Protein AF-X1KLM8-F1 (afdb_monomer_lite)

InterPro domains:
  IPR041223 ApeA, N-terminal domain [PF18862] (1-187)

Organism: NCBI:txid412755

Radius of gyration: 22.85 Å; chains: 1; bounding box: 53×53×77 Å

Foldseek 3Di:
DDPDLQVDWFQKKKFFKFLQCQQQPDAQWPDPDDPVVCVVVVHDDTGGDFDDKDKADQDPFKIKIWHKDWDAFDDDPDDPDGDIDITTMIMMGGNGIGGPVVRVCLVVLVQLVVCQFLVAHMGTPWMWTWHPVQWDDDPPDDTDTDTDTDDDDDLQDDPDDDHDHCVNTPHGCVRCVVVVNVVSNVSSVCCVLLVQLSCLQCVCNRVPNDDDPSNVVSNVVSVVSNCCSVVVPPVAPPVRVVVVD

Sequence (245 aa):
HVNSPDELMFDHISAEIFNLDEWVGKSGFINLRPDFEKIKRHEISVEYKLPESIDFEIDNQSSGKFNFVANQPGLFRYQKSVSIRQRVQFQVDTKPEKSIKDLLSYVFSFQNLLILALYRSTYPLSIILRGERHKEELPDIKPYRKNIELYISTSNFKENDKPQFDLEMLFSYRLIREKFPQIIKNWFAKYGLLKPAFNLLFEQFYNGNRFNENTFLNLAQSAETFHARIHNHTKISKREYKAMK

Secondary structure (DSSP, 8-state):
--S-GGG-EEEEEEEEETTHHHHH----EE--S--HHHHHTT----EE-PPPPEEEEEETTEEEEEEEEEPPPP--SS-S-----EEEEEEEEEEEEEEHHHHHHHHHHHHHHHHHHHTS---EEEEEEE-TT-EEEETTEEEEEPPEE-----TT--TTPPPPPGGGSS--HHHHTTTHHHHHHHHHHHHHHHHHHHHHHHHHHHTTS---HHHHHHHHHHHHHHHHHHS---SS-HHHHHHT-

Structure (mmCIF, N/CA/C/O backbone):
data_AF-X1KLM8-F1
#
_entry.id   AF-X1KLM8-F1
#
loop_
_atom_site.group_PDB
_atom_site.id
_atom_site.type_symbol
_atom_site.label_atom_id
_atom_site.label_alt_id
_atom_site.label_comp_id
_atom_site.label_asym_id
_atom_site.label_entity_id
_atom_site.label_seq_id
_atom_site.pdbx_PDB_ins_code
_atom_site.Cartn_x
_atom_site.Cartn_y
_atom_site.Cartn_z
_atom_site.occupancy
_atom_site.B_iso_or_equiv
_atom_site.auth_seq_id
_atom_site.auth_comp_id
_atom_site.auth_asym_id
_atom_site.auth_atom_id
_atom_site.pdbx_PDB_model_num
ATOM 1 N N . HIS A 1 1 ? 7.921 30.270 2.198 1.00 48.41 1 HIS A N 1
ATOM 2 C CA . HIS A 1 1 ? 8.303 29.878 3.568 1.00 48.41 1 HIS A CA 1
ATOM 3 C C . HIS A 1 1 ? 7.126 29.161 4.197 1.00 48.41 1 HIS A C 1
ATOM 5 O O . HIS A 1 1 ? 6.014 29.643 4.045 1.00 48.41 1 HIS A O 1
ATOM 11 N N . VAL A 1 2 ? 7.368 28.000 4.800 1.00 62.28 2 VAL A N 1
ATOM 12 C CA . VAL A 1 2 ? 6.364 27.188 5.503 1.00 62.28 2 VAL A CA 1
ATOM 13 C C . VAL A 1 2 ? 6.753 27.225 6.974 1.00 62.28 2 VAL A C 1
ATOM 15 O O . VAL A 1 2 ? 7.907 26.927 7.284 1.00 62.28 2 VAL A O 1
ATOM 18 N N . ASN A 1 3 ? 5.838 27.630 7.851 1.00 62.34 3 ASN A N 1
ATOM 19 C CA . ASN A 1 3 ? 6.118 27.800 9.279 1.00 62.34 3 ASN A CA 1
ATOM 20 C C . ASN A 1 3 ? 5.763 26.545 10.090 1.00 62.34 3 ASN A C 1
ATOM 22 O O . ASN A 1 3 ? 6.311 26.343 11.171 1.00 62.34 3 ASN A O 1
ATOM 26 N N . SER A 1 4 ? 4.894 25.678 9.556 1.00 73.00 4 SER A N 1
ATOM 27 C CA . SER A 1 4 ? 4.557 24.374 10.138 1.00 73.00 4 SER A CA 1
ATOM 28 C C . SER A 1 4 ? 4.286 23.323 9.051 1.00 73.00 4 SER A C 1
ATOM 30 O O . SER A 1 4 ? 3.672 23.653 8.036 1.00 73.00 4 SER A O 1
ATOM 32 N N . PRO A 1 5 ? 4.663 22.043 9.250 1.00 69.69 5 PRO A N 1
ATOM 33 C CA . PRO A 1 5 ? 4.273 20.945 8.360 1.00 69.69 5 PRO A CA 1
ATOM 34 C C . PRO A 1 5 ? 2.758 20.831 8.135 1.00 69.69 5 PRO A C 1
ATOM 36 O O . PRO A 1 5 ? 2.341 20.348 7.087 1.00 69.69 5 PRO A O 1
ATOM 39 N N . ASP A 1 6 ? 1.942 21.297 9.083 1.00 71.12 6 ASP A N 1
ATOM 40 C CA . ASP A 1 6 ? 0.477 21.275 8.979 1.00 71.12 6 ASP A CA 1
ATOM 41 C C . ASP A 1 6 ? -0.073 22.316 7.983 1.00 71.12 6 ASP A C 1
ATOM 43 O O . ASP A 1 6 ? -1.226 22.228 7.569 1.00 71.12 6 ASP A O 1
ATOM 47 N N . GLU A 1 7 ? 0.746 23.284 7.556 1.00 77.88 7 GLU A N 1
ATOM 48 C CA . GLU A 1 7 ? 0.396 24.239 6.493 1.00 77.88 7 GLU A CA 1
ATOM 49 C C . GLU A 1 7 ? 0.550 23.621 5.091 1.00 77.88 7 GLU A C 1
ATOM 51 O O . GLU A 1 7 ? 0.028 24.155 4.107 1.00 77.88 7 GLU A O 1
ATOM 56 N N . LEU A 1 8 ? 1.260 22.491 4.985 1.00 86.00 8 LEU A N 1
ATOM 57 C CA . LEU A 1 8 ? 1.435 21.759 3.737 1.00 86.00 8 LEU A CA 1
ATOM 58 C C . LEU A 1 8 ? 0.242 20.837 3.492 1.00 86.00 8 LEU A C 1
ATOM 60 O O . LEU A 1 8 ? 0.106 19.768 4.090 1.00 86.00 8 LEU A O 1
ATOM 64 N N . MET A 1 9 ? -0.599 21.267 2.558 1.00 90.56 9 MET A N 1
ATOM 65 C CA . MET A 1 9 ? -1.813 20.568 2.158 1.00 90.56 9 MET A CA 1
ATOM 66 C C . MET A 1 9 ? -1.643 19.945 0.769 1.00 90.56 9 MET A C 1
ATOM 68 O O . MET A 1 9 ? -1.029 20.543 -0.122 1.00 90.56 9 MET A O 1
ATOM 72 N N . PHE A 1 10 ? -2.181 18.738 0.606 1.00 94.62 10 PHE A N 1
ATOM 73 C CA . PHE A 1 10 ? -2.051 17.905 -0.591 1.00 94.62 10 PHE A CA 1
ATOM 74 C C . PHE A 1 10 ? -3.343 17.128 -0.844 1.00 94.62 10 PHE A C 1
ATOM 76 O O . PHE A 1 10 ? -4.052 16.793 0.099 1.00 94.62 10 PHE A O 1
ATOM 83 N N . ASP A 1 11 ? -3.649 16.808 -2.095 1.00 95.06 11 ASP A N 1
ATOM 84 C CA . ASP A 1 11 ? -4.840 16.036 -2.480 1.00 95.06 11 ASP A CA 1
ATOM 85 C C . ASP A 1 11 ? -4.499 14.625 -2.983 1.00 95.06 11 ASP A C 1
ATOM 87 O O . ASP A 1 11 ? -5.387 13.849 -3.329 1.00 95.06 11 ASP A O 1
ATOM 91 N N . HIS A 1 12 ? -3.210 14.282 -3.021 1.00 96.88 12 HIS A N 1
ATOM 92 C CA . HIS A 1 12 ? -2.729 13.022 -3.559 1.00 96.88 12 HIS A CA 1
ATOM 93 C C . HIS A 1 12 ? -1.529 12.497 -2.776 1.00 96.88 12 HIS A C 1
ATOM 95 O O . HIS A 1 12 ? -0.567 13.228 -2.513 1.00 96.88 12 HIS A O 1
ATOM 101 N N . ILE A 1 13 ? -1.553 11.197 -2.492 1.00 97.69 13 ILE A N 1
ATOM 102 C CA . ILE A 1 13 ? -0.411 10.441 -1.981 1.00 97.69 13 ILE A CA 1
ATOM 103 C C . ILE A 1 13 ? -0.217 9.170 -2.803 1.00 97.69 13 ILE A C 1
ATOM 105 O O . ILE A 1 13 ? -1.173 8.463 -3.112 1.00 97.69 13 ILE A O 1
ATOM 109 N N . SER A 1 14 ? 1.033 8.867 -3.131 1.00 97.81 14 SER A N 1
ATOM 110 C CA . SER A 1 14 ? 1.449 7.645 -3.811 1.00 97.81 14 SER A CA 1
ATOM 111 C C . SER A 1 14 ? 2.572 6.998 -3.021 1.00 97.81 14 SER A C 1
ATOM 113 O O . SER A 1 14 ? 3.552 7.667 -2.705 1.00 97.81 14 SER A O 1
ATOM 115 N N . ALA A 1 15 ? 2.460 5.705 -2.734 1.00 97.56 15 ALA A N 1
ATOM 116 C CA . ALA A 1 15 ? 3.490 4.947 -2.042 1.00 97.56 15 ALA A CA 1
ATOM 117 C C . ALA A 1 15 ? 3.861 3.673 -2.807 1.00 97.56 15 ALA A C 1
ATOM 119 O O . ALA A 1 15 ? 2.988 2.901 -3.208 1.00 97.56 15 ALA A O 1
ATOM 120 N N . GLU A 1 16 ? 5.161 3.433 -2.961 1.00 96.25 16 GLU A N 1
ATOM 121 C CA . GLU A 1 16 ? 5.684 2.095 -3.250 1.00 96.25 16 GLU A CA 1
ATOM 122 C C . GLU A 1 16 ? 5.846 1.389 -1.906 1.00 96.25 16 GLU A C 1
ATOM 124 O O . GLU A 1 16 ? 6.460 1.938 -0.991 1.00 96.25 16 GLU A O 1
ATOM 129 N N . ILE A 1 17 ? 5.265 0.203 -1.751 1.00 95.31 17 ILE A N 1
ATOM 130 C CA . ILE A 1 17 ? 5.319 -0.564 -0.502 1.00 95.31 17 ILE A CA 1
ATOM 131 C C . ILE A 1 17 ? 5.984 -1.898 -0.813 1.00 95.31 17 ILE A C 1
ATOM 133 O O . ILE A 1 17 ? 5.653 -2.541 -1.806 1.00 95.31 17 ILE A O 1
ATOM 137 N N . PHE A 1 18 ? 6.928 -2.314 0.025 1.00 93.88 18 PHE A N 1
ATOM 138 C CA . PHE A 1 18 ? 7.601 -3.597 -0.144 1.00 93.88 18 PHE A CA 1
ATOM 139 C C . PHE A 1 18 ? 6.573 -4.753 -0.175 1.00 93.88 18 PHE A C 1
ATOM 141 O O . PHE A 1 18 ? 5.573 -4.720 0.541 1.00 93.88 18 PHE A O 1
ATOM 148 N N . ASN A 1 19 ? 6.770 -5.771 -1.016 1.00 94.44 19 ASN A N 1
ATOM 149 C CA . ASN A 1 19 ? 5.812 -6.867 -1.262 1.00 94.44 19 ASN A CA 1
ATOM 150 C C . ASN A 1 19 ? 4.455 -6.481 -1.891 1.00 94.44 19 ASN A C 1
ATOM 152 O O . ASN A 1 19 ? 3.586 -7.346 -2.028 1.00 94.44 19 ASN A O 1
ATOM 156 N N . LEU A 1 20 ? 4.217 -5.215 -2.263 1.00 96.56 20 LEU A N 1
ATOM 157 C CA . LEU A 1 20 ? 2.954 -4.834 -2.907 1.00 96.56 20 LEU A CA 1
ATOM 158 C C . LEU A 1 20 ? 2.827 -5.447 -4.306 1.00 96.56 20 LEU A C 1
ATOM 160 O O . LEU A 1 20 ? 1.752 -5.920 -4.672 1.00 96.56 20 LEU A O 1
ATOM 164 N N . ASP A 1 21 ? 3.916 -5.461 -5.069 1.00 95.38 21 ASP A N 1
ATOM 165 C CA . ASP A 1 21 ? 3.992 -6.063 -6.399 1.00 95.38 21 ASP A CA 1
ATOM 166 C C . ASP A 1 21 ? 3.594 -7.540 -6.382 1.00 95.38 21 ASP A C 1
ATOM 168 O O . ASP A 1 21 ? 2.715 -7.970 -7.135 1.00 95.38 21 ASP A O 1
ATOM 172 N N . GLU A 1 22 ? 4.204 -8.300 -5.475 1.00 95.12 22 GLU A N 1
ATOM 173 C CA . GLU A 1 22 ? 3.971 -9.726 -5.288 1.00 95.12 22 GLU A CA 1
ATOM 174 C C . GLU A 1 22 ? 2.550 -9.992 -4.780 1.00 95.12 22 GLU A C 1
ATOM 176 O O . GLU A 1 22 ? 1.879 -10.902 -5.270 1.00 95.12 22 GLU A O 1
ATOM 181 N N . TRP A 1 23 ? 2.051 -9.167 -3.851 1.00 96.69 23 TRP A N 1
ATOM 182 C CA . TRP A 1 23 ? 0.700 -9.315 -3.311 1.00 96.69 23 TRP A CA 1
ATOM 183 C C . TRP A 1 23 ? -0.391 -9.023 -4.349 1.00 96.69 23 TRP A C 1
ATOM 185 O O . TRP A 1 23 ? -1.404 -9.732 -4.402 1.00 96.69 23 TRP A O 1
ATOM 195 N N . VAL A 1 24 ? -0.195 -8.000 -5.194 1.00 96.31 24 VAL A N 1
ATOM 196 C CA . VAL A 1 24 ? -1.099 -7.701 -6.316 1.00 96.31 24 VAL A CA 1
ATOM 197 C C . VAL A 1 24 ? -1.012 -8.794 -7.381 1.00 96.31 24 VAL A C 1
ATOM 199 O O . VAL A 1 24 ? -2.039 -9.195 -7.935 1.00 96.31 24 VAL A O 1
ATOM 202 N N . GLY A 1 25 ? 0.195 -9.294 -7.657 1.00 93.62 25 GLY A N 1
ATOM 203 C CA . GLY A 1 25 ? 0.422 -10.456 -8.515 1.00 93.62 25 GLY A CA 1
ATOM 204 C C . GLY A 1 25 ? 0.026 -10.242 -9.980 1.00 93.62 25 GLY A C 1
ATOM 205 O O . GLY A 1 25 ? -0.317 -11.201 -10.673 1.00 93.62 25 GLY A O 1
ATOM 206 N N . LYS A 1 26 ? 0.030 -8.991 -10.464 1.00 93.75 26 LYS A N 1
ATOM 207 C CA . LYS A 1 26 ? -0.303 -8.639 -11.855 1.00 93.75 26 LYS A CA 1
ATOM 208 C C . LYS A 1 26 ? 0.965 -8.246 -12.609 1.00 93.75 26 LYS A C 1
ATOM 210 O O . LYS A 1 26 ? 1.583 -7.232 -12.303 1.00 93.75 26 LYS A O 1
ATOM 215 N N . SER A 1 27 ? 1.329 -9.030 -13.619 1.00 92.00 27 SER A N 1
ATOM 216 C CA . SER A 1 27 ? 2.500 -8.792 -14.469 1.00 92.00 27 SER A CA 1
ATOM 217 C C . SER A 1 27 ? 2.087 -8.281 -15.849 1.00 92.00 27 SER A C 1
ATOM 219 O O . SER A 1 27 ? 1.135 -8.794 -16.435 1.00 92.00 27 SER A O 1
ATOM 221 N N . GLY A 1 28 ? 2.809 -7.286 -16.366 1.00 92.88 28 GLY A N 1
ATOM 222 C CA . GLY A 1 28 ? 2.706 -6.827 -17.753 1.00 92.88 28 GLY A CA 1
ATOM 223 C C . GLY A 1 28 ? 3.572 -7.610 -18.744 1.00 92.88 28 GLY A C 1
ATOM 224 O O . GLY A 1 28 ? 3.517 -7.345 -19.943 1.00 92.88 28 GLY A O 1
ATOM 225 N N . PHE A 1 29 ? 4.393 -8.550 -18.266 1.00 91.38 29 PHE A N 1
ATOM 226 C CA . PHE A 1 29 ? 5.220 -9.393 -19.128 1.00 91.38 29 PHE A CA 1
ATOM 227 C C . PHE A 1 29 ? 4.387 -10.509 -19.754 1.00 91.38 29 PHE A C 1
ATOM 229 O O . PHE A 1 29 ? 3.720 -11.274 -19.054 1.00 91.38 29 PHE A O 1
ATOM 236 N N . ILE A 1 30 ? 4.461 -10.609 -21.076 1.00 86.81 30 ILE A N 1
ATOM 237 C CA . ILE A 1 30 ? 3.701 -11.556 -21.888 1.00 86.81 30 ILE A CA 1
ATOM 238 C C . ILE A 1 30 ? 4.656 -12.665 -22.354 1.00 86.81 30 ILE A C 1
ATOM 240 O O . ILE A 1 30 ? 5.844 -12.425 -22.559 1.00 86.81 30 ILE A O 1
ATOM 244 N N . ASN A 1 31 ? 4.149 -13.893 -22.510 1.00 69.06 31 ASN A N 1
ATOM 245 C CA . ASN A 1 31 ? 4.888 -15.016 -23.104 1.00 69.06 31 ASN A CA 1
ATOM 246 C C . ASN A 1 31 ? 6.221 -15.363 -22.407 1.00 69.06 31 ASN A C 1
ATOM 248 O O . ASN A 1 31 ? 7.201 -15.695 -23.060 1.00 69.06 31 ASN A O 1
ATOM 252 N N . LEU A 1 32 ? 6.253 -15.380 -21.069 1.00 68.94 32 LEU A N 1
ATOM 253 C CA . LEU A 1 32 ? 7.445 -15.758 -20.284 1.00 68.94 32 LEU A CA 1
ATOM 254 C C . LEU A 1 32 ? 7.890 -17.229 -20.443 1.00 68.94 32 LEU A C 1
ATOM 256 O O . LEU A 1 32 ? 8.846 -17.656 -19.796 1.00 68.94 32 LEU A O 1
ATOM 260 N N . ARG A 1 33 ? 7.197 -18.036 -21.259 1.00 75.19 33 ARG A N 1
ATOM 261 C CA . ARG A 1 33 ? 7.624 -19.411 -21.529 1.00 75.19 33 ARG A CA 1
ATOM 262 C C . ARG A 1 33 ? 8.818 -19.385 -22.487 1.00 75.19 33 ARG A C 1
ATOM 264 O O . ARG A 1 33 ? 8.725 -18.732 -23.523 1.00 75.19 33 ARG A O 1
ATOM 271 N N . PRO A 1 34 ? 9.909 -20.102 -22.176 1.00 71.50 34 PRO A N 1
ATOM 272 C CA . PRO A 1 34 ? 11.065 -20.155 -23.056 1.00 71.50 34 PRO A CA 1
ATOM 273 C C . PRO A 1 34 ? 10.678 -20.757 -24.412 1.00 71.50 34 PRO A C 1
ATOM 275 O O . PRO A 1 34 ? 10.190 -21.885 -24.486 1.00 71.50 34 PRO A O 1
ATOM 278 N N . ASP A 1 35 ? 10.915 -20.004 -25.485 1.00 82.25 35 ASP A N 1
ATOM 279 C CA . ASP A 1 35 ? 10.875 -20.522 -26.850 1.00 82.25 35 ASP A CA 1
ATOM 280 C C . ASP A 1 35 ? 12.220 -21.198 -27.141 1.00 82.25 35 ASP A C 1
ATOM 282 O O . ASP A 1 35 ? 13.224 -20.549 -27.441 1.00 82.25 35 ASP A O 1
ATOM 286 N N . PHE A 1 36 ? 12.251 -22.523 -26.997 1.00 82.56 36 PHE A N 1
ATOM 287 C CA . PHE A 1 36 ? 13.474 -23.310 -27.150 1.00 82.56 36 PHE A CA 1
ATOM 288 C C . PHE A 1 36 ? 14.100 -23.199 -28.546 1.00 82.56 36 PHE A C 1
ATOM 290 O O . PHE A 1 36 ? 15.320 -23.308 -28.665 1.00 82.56 36 PHE A O 1
ATOM 297 N N . GLU A 1 37 ? 13.310 -22.949 -29.594 1.00 85.50 37 GLU A N 1
ATOM 298 C CA . GLU A 1 37 ? 13.839 -22.785 -30.949 1.00 85.50 37 GLU A CA 1
ATOM 299 C C . GLU A 1 37 ? 14.536 -21.433 -31.118 1.00 85.50 37 GLU A C 1
ATOM 301 O O . GLU A 1 37 ? 15.604 -21.362 -31.730 1.00 85.50 37 GLU A O 1
ATOM 306 N N . LYS A 1 38 ? 13.992 -20.369 -30.519 1.00 84.75 38 LYS A N 1
ATOM 307 C CA . LYS A 1 38 ? 14.677 -19.070 -30.440 1.00 84.75 38 LYS A CA 1
ATOM 308 C C . LYS A 1 38 ? 15.944 -19.141 -29.594 1.00 84.75 38 LYS A C 1
ATOM 310 O O . LYS A 1 38 ? 16.993 -18.671 -30.029 1.00 84.75 38 LYS A O 1
ATOM 315 N N . ILE A 1 39 ? 15.891 -19.818 -28.445 1.00 84.12 39 ILE A N 1
ATOM 316 C CA . ILE A 1 39 ? 17.046 -19.967 -27.546 1.00 84.12 39 ILE A CA 1
ATOM 317 C C . ILE A 1 39 ? 18.214 -20.679 -28.243 1.00 84.12 39 ILE A C 1
ATOM 319 O O . ILE A 1 39 ? 19.346 -20.214 -28.136 1.00 84.12 39 ILE A O 1
ATOM 323 N N . LYS A 1 40 ? 17.965 -21.749 -29.017 1.00 89.00 40 LYS A N 1
ATOM 324 C CA . LYS A 1 40 ? 19.012 -22.423 -29.819 1.00 89.00 40 LYS A CA 1
ATOM 325 C C . LYS A 1 40 ? 19.701 -21.478 -30.809 1.00 89.00 40 LYS A C 1
ATOM 327 O O . LYS A 1 40 ? 20.884 -21.640 -31.097 1.00 89.00 40 LYS A O 1
ATOM 332 N N . ARG A 1 41 ? 18.974 -20.479 -31.319 1.00 91.25 41 ARG A N 1
ATOM 333 C CA . ARG A 1 41 ? 19.494 -19.434 -32.214 1.00 91.25 41 ARG A CA 1
ATOM 334 C C . ARG A 1 41 ? 20.030 -18.207 -31.471 1.00 91.25 41 ARG A C 1
ATOM 336 O O . ARG A 1 41 ? 20.352 -17.219 -32.120 1.00 91.25 41 ARG A O 1
ATOM 343 N N . HIS A 1 42 ? 20.150 -18.270 -30.143 1.00 86.50 42 HIS A N 1
ATOM 344 C CA . HIS A 1 42 ? 20.550 -17.145 -29.290 1.00 86.50 42 HIS A CA 1
ATOM 345 C C . HIS A 1 42 ? 19.636 -15.915 -29.449 1.00 86.50 42 HIS A C 1
ATOM 347 O O . HIS A 1 42 ? 20.054 -14.775 -29.260 1.00 86.50 42 HIS A O 1
ATOM 353 N N . GLU A 1 43 ? 18.371 -16.149 -29.798 1.00 87.94 43 GLU A N 1
ATOM 354 C CA . GLU A 1 43 ? 17.342 -15.130 -29.955 1.00 87.94 43 GLU A CA 1
ATOM 355 C C . GLU A 1 43 ? 16.510 -15.048 -28.669 1.00 87.94 43 GLU A C 1
ATOM 357 O O . GLU A 1 43 ? 16.040 -16.059 -28.144 1.00 87.94 43 GLU A O 1
ATOM 362 N N . ILE A 1 44 ? 16.310 -13.831 -28.162 1.00 83.06 44 ILE A N 1
ATOM 363 C CA . ILE A 1 44 ? 15.462 -13.557 -27.000 1.00 83.06 44 ILE A CA 1
ATOM 364 C C . ILE A 1 44 ? 14.457 -12.484 -27.407 1.00 83.06 44 ILE A C 1
ATOM 366 O O . ILE A 1 44 ? 14.829 -11.433 -27.924 1.00 83.06 44 ILE A O 1
ATOM 370 N N . SER A 1 45 ? 13.175 -12.741 -27.163 1.00 84.00 45 SER A N 1
ATOM 371 C CA . SER A 1 45 ? 12.102 -11.766 -27.351 1.00 84.00 45 SER A CA 1
ATOM 372 C C . SER A 1 45 ? 11.415 -11.534 -26.013 1.00 84.00 45 SER A C 1
ATOM 374 O O . SER A 1 45 ? 10.988 -12.488 -25.369 1.00 84.00 45 SER A O 1
ATOM 376 N N . VAL A 1 46 ? 11.312 -10.273 -25.600 1.00 84.44 46 VAL A N 1
ATOM 377 C CA . VAL A 1 46 ? 10.575 -9.871 -24.398 1.00 84.44 46 VAL A CA 1
ATOM 378 C C . VAL A 1 46 ? 9.444 -8.961 -24.838 1.00 84.44 46 VAL A C 1
ATOM 380 O O . VAL A 1 46 ? 9.687 -7.915 -25.435 1.00 84.44 46 VAL A O 1
ATOM 383 N N . GLU A 1 47 ? 8.215 -9.366 -24.544 1.00 89.31 47 GLU A N 1
ATOM 384 C CA . GLU A 1 47 ? 7.024 -8.572 -24.810 1.00 89.31 47 GLU A CA 1
ATOM 385 C C . GLU A 1 47 ? 6.470 -8.046 -23.486 1.00 89.31 47 GLU A C 1
ATOM 387 O O . GLU A 1 47 ? 6.251 -8.801 -22.534 1.00 89.31 47 GLU A O 1
ATOM 392 N N . TYR A 1 48 ? 6.280 -6.732 -23.414 1.00 91.25 48 TYR A N 1
ATOM 393 C CA . TYR A 1 48 ? 5.819 -6.057 -22.211 1.00 91.25 48 TYR A CA 1
ATOM 394 C C . TYR A 1 48 ? 4.722 -5.053 -22.548 1.00 91.25 48 TYR A C 1
ATOM 396 O O . TYR A 1 48 ? 4.907 -4.178 -23.395 1.00 91.25 48 TYR A O 1
ATOM 404 N N . LYS A 1 49 ? 3.600 -5.146 -21.833 1.00 93.62 49 LYS A N 1
ATOM 405 C CA . LYS A 1 49 ? 2.524 -4.158 -21.855 1.00 93.62 49 LYS A CA 1
ATOM 406 C C . LYS A 1 49 ? 2.227 -3.721 -20.427 1.00 93.62 49 LYS A C 1
ATOM 408 O O . LYS A 1 49 ? 1.856 -4.544 -19.594 1.00 93.62 49 LYS A O 1
ATOM 413 N N . LEU A 1 50 ? 2.362 -2.422 -20.158 1.00 94.56 50 LEU A N 1
ATOM 414 C CA . LEU A 1 50 ? 2.049 -1.857 -18.845 1.00 94.56 50 LEU A CA 1
ATOM 415 C C . LEU A 1 50 ? 0.587 -2.181 -18.475 1.00 94.56 50 LEU A C 1
ATOM 417 O O . LEU A 1 50 ? -0.308 -1.869 -19.267 1.00 94.56 50 LEU A O 1
ATOM 421 N N . PRO A 1 51 ? 0.324 -2.815 -17.317 1.00 96.50 51 PRO A N 1
ATOM 422 C CA . PRO A 1 51 ? -1.037 -3.128 -16.910 1.00 96.50 51 PRO A CA 1
ATOM 423 C C . PRO A 1 51 ? -1.866 -1.874 -16.634 1.00 96.50 51 PRO A C 1
ATOM 425 O O . PRO A 1 51 ? -1.364 -0.889 -16.097 1.00 96.50 51 PRO A O 1
ATOM 428 N N . GLU A 1 52 ? -3.162 -1.951 -16.928 1.00 96.69 52 GLU A N 1
ATOM 429 C CA . GLU A 1 52 ? -4.123 -0.929 -16.505 1.00 96.69 52 GLU A CA 1
ATOM 430 C C . GLU A 1 52 ? -4.235 -0.879 -14.979 1.00 96.69 52 GLU A C 1
ATOM 432 O O . GLU A 1 52 ? -4.137 -1.924 -14.306 1.00 96.69 52 GLU A O 1
ATOM 437 N N . SER A 1 53 ? -4.459 0.337 -14.466 1.00 97.38 53 SER A N 1
ATOM 438 C CA . SER A 1 53 ? -4.691 0.597 -13.050 1.00 97.38 53 SER A CA 1
ATOM 439 C C . SER A 1 53 ? -5.896 -0.178 -12.532 1.00 97.38 53 SER A C 1
ATOM 441 O O . SER A 1 53 ? -6.787 -0.585 -13.276 1.00 97.38 53 SER A O 1
ATOM 443 N N . ILE A 1 54 ? -5.895 -0.417 -11.226 1.00 97.69 54 ILE A N 1
ATOM 444 C CA . ILE A 1 54 ? -7.016 -1.040 -10.528 1.00 97.69 54 ILE A CA 1
ATOM 445 C C . ILE A 1 54 ? -7.566 -0.010 -9.557 1.00 97.69 54 ILE A C 1
ATOM 447 O O . ILE A 1 54 ? -6.948 0.245 -8.524 1.00 97.69 54 ILE A O 1
ATOM 451 N N . ASP A 1 55 ? -8.713 0.562 -9.891 1.00 97.75 55 ASP A N 1
ATOM 452 C CA . ASP A 1 55 ? -9.357 1.616 -9.114 1.00 97.75 55 ASP A CA 1
ATOM 453 C C . ASP A 1 55 ? -10.370 1.043 -8.110 1.00 97.75 55 ASP A C 1
ATOM 455 O O . ASP A 1 55 ? -11.019 0.021 -8.352 1.00 97.75 55 ASP A O 1
ATOM 459 N N . PHE A 1 56 ? -10.496 1.691 -6.953 1.00 97.50 56 PHE A N 1
ATOM 460 C CA . PHE A 1 56 ? -11.432 1.314 -5.896 1.00 97.50 56 PHE A CA 1
ATOM 461 C C . PHE A 1 56 ? -11.809 2.513 -5.019 1.00 97.50 56 PHE A C 1
ATOM 463 O O . PHE A 1 56 ? -11.055 3.469 -4.855 1.00 97.50 56 PHE A O 1
ATOM 470 N N . GLU A 1 57 ? -12.984 2.459 -4.400 1.00 96.94 57 GLU A N 1
ATOM 471 C CA . GLU A 1 57 ? -13.407 3.484 -3.443 1.00 96.94 57 GLU A CA 1
ATOM 472 C C . GLU A 1 57 ? -12.876 3.188 -2.038 1.00 96.94 57 GLU A C 1
ATOM 474 O O . GLU A 1 57 ? -12.970 2.057 -1.554 1.00 96.94 57 GLU A O 1
ATOM 479 N N . ILE A 1 58 ? -12.378 4.220 -1.355 1.00 96.00 58 ILE A N 1
ATOM 480 C CA . ILE A 1 58 ? -12.032 4.146 0.070 1.00 96.00 58 ILE A CA 1
ATOM 481 C C . ILE A 1 58 ? -13.194 4.684 0.906 1.00 96.00 58 ILE A C 1
ATOM 483 O O . ILE A 1 58 ? -13.676 4.014 1.820 1.00 96.00 58 ILE A O 1
ATOM 487 N N . ASP A 1 59 ? -13.664 5.883 0.565 1.00 93.94 59 ASP A N 1
ATOM 488 C CA . ASP A 1 59 ? -14.804 6.555 1.181 1.00 93.94 59 ASP A CA 1
ATOM 489 C C . ASP A 1 59 ? -15.445 7.548 0.187 1.00 93.94 59 ASP A C 1
ATOM 491 O O . ASP A 1 59 ? -15.041 7.648 -0.969 1.00 93.94 59 ASP A O 1
ATOM 495 N N . ASN A 1 60 ? -16.459 8.304 0.618 1.00 93.19 60 ASN A N 1
ATOM 496 C CA . ASN A 1 60 ? -17.189 9.231 -0.262 1.00 93.19 60 ASN A CA 1
ATOM 497 C C . ASN A 1 60 ? -16.341 10.422 -0.768 1.00 93.19 60 ASN A C 1
ATOM 499 O O . ASN A 1 60 ? -16.753 11.140 -1.690 1.00 93.19 60 ASN A O 1
ATOM 503 N N . GLN A 1 61 ? -15.194 10.683 -0.142 1.00 94.94 61 GLN A N 1
ATOM 504 C CA . GLN A 1 61 ? -14.291 11.793 -0.438 1.00 94.94 61 GLN A CA 1
ATOM 505 C C . GLN A 1 61 ? -12.935 11.337 -0.982 1.00 94.94 61 GLN A C 1
ATOM 507 O O . GLN A 1 61 ? -12.142 12.197 -1.360 1.00 94.94 61 GLN A O 1
ATOM 512 N N . SER A 1 62 ? -12.673 10.031 -1.029 1.00 96.50 62 SER A N 1
ATOM 513 C CA . SER A 1 62 ? -11.346 9.485 -1.300 1.00 96.50 62 SER A CA 1
ATOM 514 C C . SER A 1 62 ? -11.440 8.221 -2.152 1.00 96.50 62 SER A C 1
ATOM 516 O O . SER A 1 62 ? -12.151 7.272 -1.808 1.00 96.50 62 SER A O 1
ATOM 518 N N . SER A 1 63 ? -10.679 8.186 -3.239 1.00 97.75 63 SER A N 1
ATOM 519 C CA . SER A 1 63 ? -10.523 7.016 -4.106 1.00 97.75 63 SER A CA 1
ATOM 520 C C . SER A 1 63 ? -9.102 6.487 -4.019 1.00 97.75 63 SER A C 1
ATOM 522 O O . SER A 1 63 ? -8.150 7.262 -3.942 1.00 97.75 63 SER A O 1
ATOM 524 N N . GLY A 1 64 ? -8.961 5.168 -4.039 1.00 97.81 64 GLY A N 1
ATOM 525 C CA . GLY A 1 64 ? -7.676 4.496 -4.103 1.00 97.81 64 GLY A CA 1
ATOM 526 C C . GLY A 1 64 ? -7.459 3.845 -5.462 1.00 97.81 64 GLY A C 1
ATOM 527 O O . GLY A 1 64 ? -8.413 3.507 -6.162 1.00 97.81 64 GLY A O 1
ATOM 528 N N . LYS A 1 65 ? -6.197 3.642 -5.829 1.00 97.94 65 LYS A N 1
ATOM 529 C CA . LYS A 1 65 ? -5.843 2.846 -7.003 1.00 97.94 65 LYS A CA 1
ATOM 530 C C . LYS A 1 65 ? -4.505 2.145 -6.847 1.00 97.94 65 LYS A C 1
ATOM 532 O O . LYS A 1 65 ? -3.588 2.661 -6.207 1.00 97.94 65 LYS A O 1
ATOM 537 N N . PHE A 1 66 ? -4.387 0.982 -7.478 1.00 98.31 66 PHE A N 1
ATOM 538 C CA . PHE A 1 66 ? -3.097 0.363 -7.759 1.00 98.31 66 PHE A CA 1
ATOM 539 C C . PHE A 1 66 ? -2.636 0.822 -9.134 1.00 98.31 66 PHE A C 1
ATOM 541 O O . PHE A 1 66 ? -3.169 0.385 -10.156 1.00 98.31 66 PHE A O 1
ATOM 548 N N . ASN A 1 67 ? -1.674 1.739 -9.146 1.00 97.94 67 ASN A N 1
ATOM 549 C CA . ASN A 1 67 ? -1.080 2.262 -10.365 1.00 97.94 67 ASN A CA 1
ATOM 550 C C . ASN A 1 67 ? 0.182 1.467 -10.712 1.00 97.94 67 ASN A C 1
ATOM 552 O O . ASN A 1 67 ? 1.046 1.269 -9.858 1.00 97.94 67 ASN A O 1
ATOM 556 N N . PHE A 1 68 ? 0.303 1.039 -11.965 1.00 97.19 68 PHE A N 1
ATOM 557 C CA . PHE A 1 68 ? 1.483 0.330 -12.448 1.00 97.19 68 PHE A CA 1
ATOM 558 C C . PHE A 1 68 ? 2.432 1.326 -13.103 1.00 97.19 68 PHE A C 1
ATOM 560 O O . PHE A 1 68 ? 2.027 2.144 -13.927 1.00 97.19 68 PHE A O 1
ATOM 567 N N . VAL A 1 69 ? 3.712 1.240 -12.759 1.00 95.50 69 VAL A N 1
ATOM 568 C CA . VAL A 1 69 ? 4.778 2.018 -13.395 1.00 95.50 69 VAL A CA 1
ATOM 569 C C . VAL A 1 69 ? 5.880 1.077 -13.851 1.00 95.50 69 VAL A C 1
ATOM 571 O O . VAL A 1 69 ? 6.133 0.055 -13.224 1.00 95.50 69 VAL A O 1
ATOM 574 N N . ALA A 1 70 ? 6.563 1.417 -14.935 1.00 93.94 70 ALA A N 1
ATOM 575 C CA . ALA A 1 70 ? 7.742 0.689 -15.379 1.00 93.94 70 ALA A CA 1
ATOM 576 C C . ALA A 1 70 ? 8.836 1.675 -15.765 1.00 93.94 70 ALA A C 1
ATOM 578 O O . ALA A 1 70 ? 8.544 2.765 -16.265 1.00 93.94 70 ALA A O 1
ATOM 579 N N . ASN A 1 71 ? 10.095 1.307 -15.535 1.00 90.56 71 ASN A N 1
ATOM 580 C CA . ASN A 1 71 ? 11.179 2.022 -16.196 1.00 90.56 71 ASN A CA 1
ATOM 581 C C . ASN A 1 71 ? 11.134 1.718 -17.703 1.00 90.56 71 ASN A C 1
ATOM 583 O O . ASN A 1 71 ? 10.773 0.623 -18.133 1.00 90.56 71 ASN A O 1
ATOM 587 N N . GLN A 1 72 ? 11.502 2.709 -18.503 1.00 77.25 72 GLN A N 1
ATOM 588 C CA . GLN A 1 72 ? 11.700 2.519 -19.933 1.00 77.25 72 GLN A CA 1
ATOM 589 C C . GLN A 1 72 ? 13.190 2.273 -20.180 1.00 77.25 72 GLN A C 1
ATOM 591 O O . GLN A 1 72 ? 14.017 2.987 -19.598 1.00 77.25 72 GLN A O 1
ATOM 596 N N . PRO A 1 73 ? 13.567 1.284 -21.006 1.00 76.38 73 PRO A N 1
ATOM 597 C CA . PRO A 1 73 ? 14.955 1.118 -21.397 1.00 76.38 73 PRO A CA 1
ATOM 598 C C . PRO A 1 73 ? 15.481 2.386 -22.070 1.00 76.38 73 PRO A C 1
ATOM 600 O O . PRO A 1 73 ? 14.816 2.961 -22.931 1.00 76.38 73 PRO A O 1
ATOM 603 N N . GLY A 1 74 ? 16.690 2.810 -21.703 1.00 74.69 74 GLY A N 1
ATOM 604 C CA . GLY A 1 74 ? 17.381 3.857 -22.450 1.00 74.69 74 GLY A CA 1
ATOM 605 C C . GLY A 1 74 ? 17.648 3.390 -23.880 1.00 74.69 74 GLY A C 1
ATOM 606 O O . GLY A 1 74 ? 18.064 2.249 -24.081 1.00 74.69 74 GLY A O 1
ATOM 607 N N . LEU A 1 75 ? 17.409 4.267 -24.856 1.00 75.50 75 LEU A N 1
ATOM 608 C CA . LEU A 1 75 ? 17.710 4.020 -26.264 1.00 75.50 75 LEU A CA 1
ATOM 609 C C . LEU A 1 75 ? 19.139 4.483 -26.551 1.00 75.50 75 LEU A C 1
ATOM 611 O O . LEU A 1 75 ? 19.388 5.672 -26.747 1.00 75.50 75 LEU A O 1
ATOM 615 N N . PHE A 1 76 ? 20.087 3.548 -26.561 1.00 78.94 76 PHE A N 1
ATOM 616 C CA . PHE A 1 76 ? 21.470 3.839 -26.928 1.00 78.94 76 PHE A CA 1
ATOM 617 C C . PHE A 1 76 ? 21.780 3.341 -28.339 1.00 78.94 76 PHE A C 1
ATOM 619 O O . PHE A 1 76 ? 21.289 2.302 -28.773 1.00 78.94 76 PHE A O 1
ATOM 626 N N . ARG A 1 77 ? 22.670 4.053 -29.045 1.00 79.75 77 ARG A N 1
ATOM 627 C CA . ARG A 1 77 ? 23.140 3.667 -30.391 1.00 79.75 77 ARG A CA 1
ATOM 628 C C . ARG A 1 77 ? 23.762 2.264 -30.422 1.00 79.75 77 ARG A C 1
ATOM 630 O O . ARG A 1 77 ? 23.730 1.603 -31.452 1.00 79.75 77 ARG A O 1
ATOM 637 N N . TYR A 1 78 ? 24.328 1.830 -29.296 1.00 85.19 78 TYR A N 1
ATOM 638 C CA . TYR A 1 78 ? 24.854 0.486 -29.087 1.00 85.19 78 TYR A CA 1
ATOM 639 C C . TYR A 1 78 ? 24.370 -0.046 -27.732 1.00 85.19 78 TYR A C 1
ATOM 641 O O . TYR A 1 78 ? 24.928 0.291 -26.684 1.00 85.19 78 TYR A O 1
ATOM 649 N N . GLN A 1 79 ? 23.300 -0.844 -27.747 1.00 82.56 79 GLN A N 1
ATOM 650 C CA . GLN A 1 79 ? 22.691 -1.394 -26.537 1.00 82.56 79 GLN A CA 1
ATOM 651 C C . GLN A 1 79 ? 23.474 -2.620 -26.047 1.00 82.56 79 GLN A C 1
ATOM 653 O O . GLN A 1 79 ? 23.525 -3.639 -26.730 1.00 82.56 79 GLN A O 1
ATOM 658 N N . LYS A 1 80 ? 24.060 -2.537 -24.847 1.00 87.75 80 LYS A N 1
ATOM 659 C CA . LYS A 1 80 ? 24.733 -3.678 -24.191 1.00 87.75 80 LYS A CA 1
ATOM 660 C C . LYS A 1 80 ? 23.828 -4.449 -23.224 1.00 87.75 80 LYS A C 1
ATOM 662 O O . LYS A 1 80 ? 24.114 -5.598 -22.913 1.00 87.75 80 LYS A O 1
ATOM 667 N N . SER A 1 81 ? 22.761 -3.822 -22.727 1.00 86.88 81 SER A N 1
ATOM 668 C CA . SER A 1 81 ? 21.809 -4.429 -21.792 1.00 86.88 81 SER A CA 1
ATOM 669 C C . SER A 1 81 ? 20.434 -3.776 -21.904 1.00 86.88 81 SER A C 1
ATOM 671 O O . SER A 1 81 ? 20.333 -2.589 -22.190 1.00 86.88 81 SER A O 1
ATOM 673 N N . VAL A 1 82 ? 19.366 -4.530 -21.657 1.00 85.88 82 VAL A N 1
ATOM 674 C CA . VAL A 1 82 ? 17.993 -4.016 -21.542 1.00 85.88 82 VAL A CA 1
ATOM 675 C C . VAL A 1 82 ? 17.428 -4.479 -20.203 1.00 85.88 82 VAL A C 1
ATOM 677 O O . VAL A 1 82 ? 17.626 -5.628 -19.817 1.00 85.88 82 VAL A O 1
ATOM 680 N N . SER A 1 83 ? 16.772 -3.586 -19.465 1.00 88.81 83 SER A N 1
ATOM 681 C CA . SER A 1 83 ? 16.149 -3.914 -18.180 1.00 88.81 83 SER A CA 1
ATOM 682 C C . SER A 1 83 ? 14.795 -3.232 -18.078 1.00 88.81 83 SER A C 1
ATOM 684 O O . SER A 1 83 ? 14.705 -2.010 -18.202 1.00 88.81 83 SER A O 1
ATOM 686 N N . ILE A 1 84 ? 13.761 -4.041 -17.857 1.00 90.44 84 ILE A N 1
ATOM 687 C CA . ILE A 1 84 ? 12.389 -3.602 -17.618 1.00 90.44 84 ILE A CA 1
ATOM 688 C C . ILE A 1 84 ? 12.025 -4.053 -16.205 1.00 90.44 84 ILE A C 1
ATOM 690 O O . ILE A 1 84 ? 12.103 -5.233 -15.872 1.00 90.44 84 ILE A O 1
ATOM 694 N N . ARG A 1 85 ? 11.629 -3.101 -15.371 1.00 92.62 85 ARG A N 1
ATOM 695 C CA . ARG A 1 85 ? 11.241 -3.260 -13.977 1.00 92.62 85 ARG A CA 1
ATOM 696 C C . ARG A 1 85 ? 9.891 -2.589 -13.793 1.00 92.62 85 ARG A C 1
ATOM 698 O O . ARG A 1 85 ? 9.801 -1.361 -13.739 1.00 92.62 85 ARG A O 1
ATOM 705 N N . GLN A 1 86 ? 8.862 -3.419 -13.689 1.00 94.25 86 GLN A N 1
ATOM 706 C CA . GLN A 1 86 ? 7.532 -2.997 -13.274 1.00 94.25 86 GLN A CA 1
ATOM 707 C C . GLN A 1 86 ? 7.500 -2.817 -11.753 1.00 94.25 86 GLN A C 1
ATOM 709 O O . GLN A 1 86 ? 8.148 -3.576 -11.033 1.00 94.25 86 GLN A O 1
ATOM 714 N N . ARG A 1 87 ? 6.766 -1.806 -11.293 1.00 96.06 87 ARG A N 1
ATOM 715 C CA . ARG A 1 87 ? 6.463 -1.534 -9.889 1.00 96.06 87 ARG A CA 1
ATOM 716 C C . ARG A 1 87 ? 4.981 -1.207 -9.719 1.00 96.06 87 ARG A C 1
ATOM 718 O O . ARG A 1 87 ? 4.372 -0.637 -10.631 1.00 96.06 87 ARG A O 1
ATOM 725 N N . VAL A 1 88 ? 4.425 -1.509 -8.553 1.00 97.69 88 VAL A N 1
ATOM 726 C CA . VAL A 1 88 ? 3.065 -1.128 -8.160 1.00 97.69 88 VAL A CA 1
ATOM 727 C C . VAL A 1 88 ? 3.108 -0.010 -7.124 1.00 97.69 88 VAL A C 1
ATOM 729 O O . VAL A 1 88 ? 3.846 -0.060 -6.144 1.00 97.69 88 VAL A O 1
ATOM 732 N N . GLN A 1 89 ? 2.273 1.001 -7.334 1.00 98.25 89 GLN A N 1
ATOM 733 C CA . GLN A 1 89 ? 2.076 2.115 -6.418 1.00 98.25 89 GLN A CA 1
ATOM 734 C C . GLN A 1 89 ? 0.662 2.067 -5.849 1.00 98.25 89 GLN A C 1
ATOM 736 O O . GLN A 1 89 ? -0.316 2.047 -6.601 1.00 98.25 89 GLN A O 1
ATOM 741 N N . PHE A 1 90 ? 0.548 2.090 -4.522 1.00 98.56 90 PHE A N 1
ATOM 742 C CA . PHE A 1 90 ? -0.713 2.379 -3.849 1.00 98.56 90 PHE A CA 1
ATOM 743 C C . PHE A 1 90 ? -0.916 3.892 -3.845 1.00 98.56 90 PHE A C 1
ATOM 745 O O . PHE A 1 90 ? -0.115 4.624 -3.263 1.00 98.56 90 PHE A O 1
ATOM 752 N N . GLN A 1 91 ? -1.966 4.358 -4.513 1.00 98.44 91 GLN A N 1
ATOM 753 C CA . GLN A 1 91 ? -2.275 5.778 -4.625 1.00 98.44 91 GLN A CA 1
ATOM 754 C C . GLN A 1 91 ? -3.632 6.080 -4.008 1.00 98.44 91 GLN A C 1
ATOM 756 O O . GLN A 1 91 ? -4.561 5.282 -4.131 1.00 98.44 91 GLN A O 1
ATOM 761 N N . VAL A 1 92 ? -3.740 7.243 -3.373 1.00 98.38 92 VAL A N 1
ATOM 762 C CA . VAL A 1 92 ? -4.995 7.785 -2.861 1.00 98.38 92 VAL A CA 1
ATOM 763 C C . VAL A 1 92 ? -5.144 9.214 -3.345 1.00 98.38 92 VAL A C 1
ATOM 765 O O . VAL A 1 92 ? -4.255 10.038 -3.139 1.00 98.38 92 VAL A O 1
ATOM 768 N N . ASP A 1 93 ? -6.285 9.478 -3.965 1.00 97.62 93 ASP A N 1
ATOM 769 C CA . ASP A 1 93 ? -6.737 10.793 -4.395 1.00 97.62 93 ASP A CA 1
ATOM 770 C C . ASP A 1 93 ? -7.889 11.227 -3.477 1.00 97.62 93 ASP A C 1
ATOM 772 O O . ASP A 1 93 ? -8.844 10.471 -3.263 1.00 97.62 93 ASP A O 1
ATOM 776 N N . THR A 1 94 ? -7.812 12.434 -2.918 1.00 97.12 94 THR A N 1
ATOM 777 C CA . THR A 1 94 ? -8.836 13.001 -2.033 1.00 97.12 94 THR A CA 1
ATOM 778 C C . THR A 1 94 ? -9.471 14.235 -2.659 1.00 97.12 94 THR A C 1
ATOM 780 O O . THR A 1 94 ? -8.798 15.065 -3.255 1.00 97.12 94 THR A O 1
ATOM 783 N N . LYS A 1 95 ? -10.792 14.387 -2.510 1.00 94.56 95 LYS A N 1
ATOM 784 C CA . LYS A 1 95 ? -11.522 15.575 -2.985 1.00 94.56 95 LYS A CA 1
ATOM 785 C C . LYS A 1 95 ? -11.060 16.855 -2.268 1.00 94.56 95 LYS A C 1
ATOM 787 O O . LYS A 1 95 ? -10.742 17.820 -2.956 1.00 94.56 95 LYS A O 1
ATOM 792 N N . PRO A 1 96 ? -11.032 16.912 -0.920 1.00 94.12 96 PRO A N 1
ATOM 793 C CA . PRO A 1 96 ? -10.374 18.004 -0.214 1.00 94.12 96 PRO A CA 1
ATOM 794 C C . PRO A 1 96 ? -8.869 17.749 -0.108 1.00 94.12 96 PRO A C 1
ATOM 796 O O . PRO A 1 96 ? -8.442 16.601 0.041 1.00 94.12 96 PRO A O 1
ATOM 799 N N . GLU A 1 97 ? -8.074 18.818 -0.094 1.00 93.31 97 GLU A N 1
ATOM 800 C CA . GLU A 1 97 ? -6.686 18.714 0.351 1.00 93.31 97 GLU A CA 1
ATOM 801 C C . GLU A 1 97 ? -6.641 18.335 1.841 1.00 93.31 97 GLU A C 1
ATOM 803 O O . GLU A 1 97 ? -7.485 18.751 2.641 1.00 93.31 97 GLU A O 1
ATOM 808 N N . LYS A 1 98 ? -5.639 17.547 2.218 1.00 94.19 98 LYS A N 1
ATOM 809 C CA . LYS A 1 98 ? -5.402 17.038 3.566 1.00 94.19 98 LYS A CA 1
ATOM 810 C C . LYS A 1 98 ? -3.964 17.302 3.998 1.00 94.19 98 LYS A C 1
ATOM 812 O O . LYS A 1 98 ? -3.080 17.515 3.167 1.00 94.19 98 LYS A O 1
ATOM 817 N N . SER A 1 99 ? -3.744 17.258 5.309 1.00 93.62 99 SER A N 1
ATOM 818 C CA . SER A 1 99 ? -2.401 17.330 5.880 1.00 93.62 99 SER A CA 1
ATOM 819 C C . SER A 1 99 ? -1.574 16.103 5.481 1.00 93.62 99 SER A C 1
ATOM 821 O O . SER A 1 99 ? -2.113 15.026 5.196 1.00 93.62 99 SER A O 1
ATOM 823 N N . ILE A 1 100 ? -0.246 16.228 5.541 1.00 93.00 100 ILE A N 1
ATOM 824 C CA . ILE A 1 100 ? 0.677 15.098 5.334 1.00 93.00 100 ILE A CA 1
ATOM 825 C C . ILE A 1 100 ? 0.322 13.924 6.260 1.00 93.00 100 ILE A C 1
ATOM 827 O O . ILE A 1 100 ? 0.310 12.771 5.831 1.00 93.00 100 ILE A O 1
ATOM 831 N N . LYS A 1 101 ? -0.006 14.208 7.526 1.00 92.94 101 LYS A N 1
ATOM 832 C CA . LYS A 1 101 ? -0.345 13.195 8.536 1.00 92.94 101 LYS A CA 1
ATOM 833 C C . LYS A 1 101 ? -1.602 12.409 8.168 1.00 92.94 101 LYS A C 1
ATOM 835 O O . LYS A 1 101 ? -1.626 11.185 8.318 1.00 92.94 101 LYS A O 1
ATOM 840 N N . ASP A 1 102 ? -2.631 13.096 7.685 1.00 93.94 102 ASP A N 1
ATOM 841 C CA . ASP A 1 102 ? -3.878 12.453 7.277 1.00 93.94 102 ASP A CA 1
ATOM 842 C C . ASP A 1 102 ? -3.671 11.595 6.029 1.00 93.94 102 ASP A C 1
ATOM 844 O O . ASP A 1 102 ? -4.176 10.474 5.969 1.00 93.94 102 ASP A O 1
ATOM 848 N N . LEU A 1 103 ? -2.870 12.059 5.065 1.00 95.50 103 LEU A N 1
ATOM 849 C CA . LEU A 1 103 ? -2.532 11.265 3.883 1.00 95.50 103 LEU A CA 1
ATOM 850 C C . LEU A 1 103 ? -1.699 10.027 4.231 1.00 95.50 103 LEU A C 1
ATOM 852 O O . LEU A 1 103 ? -2.010 8.924 3.781 1.00 95.50 103 LEU A O 1
ATOM 856 N N . LEU A 1 104 ? -0.698 10.176 5.101 1.00 95.06 104 LEU A N 1
ATOM 857 C CA . LEU A 1 104 ? 0.097 9.057 5.613 1.00 95.06 104 LEU A CA 1
ATOM 858 C C . LEU A 1 104 ? -0.762 8.002 6.317 1.00 95.06 104 LEU A C 1
ATOM 860 O O . LEU A 1 104 ? -0.444 6.813 6.261 1.00 95.06 104 LEU A O 1
ATOM 864 N N . SER A 1 105 ? -1.867 8.406 6.951 1.00 95.12 105 SER A N 1
ATOM 865 C CA . SER A 1 105 ? -2.779 7.459 7.593 1.00 95.12 105 SER A CA 1
ATOM 866 C C . SER A 1 105 ? -3.360 6.441 6.603 1.00 95.12 105 SER A C 1
ATOM 868 O O . SER A 1 105 ? -3.546 5.283 6.985 1.00 95.12 105 SER A O 1
ATOM 870 N N . TYR A 1 106 ? -3.559 6.818 5.331 1.00 97.38 106 TYR A N 1
ATOM 871 C CA . TYR A 1 106 ? -3.992 5.882 4.294 1.00 97.38 106 TYR A CA 1
ATOM 872 C C . TYR A 1 106 ? -2.920 4.840 3.991 1.00 97.38 106 TYR A C 1
ATOM 874 O O . TYR A 1 106 ? -3.215 3.646 3.974 1.00 97.38 106 TYR A O 1
ATOM 882 N N . VAL A 1 107 ? -1.676 5.290 3.801 1.00 96.69 107 VAL A N 1
ATOM 883 C CA . VAL A 1 107 ? -0.532 4.419 3.501 1.00 96.69 107 VAL A CA 1
ATOM 884 C C . VAL A 1 107 ? -0.293 3.438 4.643 1.00 96.69 107 VAL A C 1
ATOM 886 O O . VAL A 1 107 ? -0.225 2.240 4.399 1.00 96.69 107 VAL A O 1
ATOM 889 N N . PHE A 1 108 ? -0.245 3.905 5.893 1.00 94.06 108 PHE A N 1
ATOM 890 C CA . PHE A 1 108 ? 0.008 3.030 7.044 1.00 94.06 108 PHE A CA 1
ATOM 891 C C . PHE A 1 108 ? -1.164 2.097 7.364 1.00 94.06 108 PHE A C 1
ATOM 893 O O . PHE A 1 108 ? -0.958 0.954 7.768 1.00 94.06 108 PHE A O 1
ATOM 900 N N . SER A 1 109 ? -2.402 2.550 7.156 1.00 95.75 109 SER A N 1
ATOM 901 C CA . SER A 1 109 ? -3.574 1.681 7.274 1.00 95.75 109 SER A CA 1
ATOM 902 C C . SER A 1 109 ? -3.548 0.568 6.226 1.00 95.75 109 SER A C 1
ATOM 904 O O . SER A 1 109 ? -3.778 -0.595 6.558 1.00 95.75 109 SER A O 1
ATOM 906 N N . PHE A 1 110 ? -3.220 0.891 4.974 1.00 97.50 110 PHE A N 1
ATOM 907 C CA . PHE A 1 110 ? -3.095 -0.108 3.917 1.00 97.50 110 PHE A CA 1
ATOM 908 C C . PHE A 1 110 ? -1.876 -1.022 4.115 1.00 97.50 110 PHE A C 1
ATOM 910 O O . PHE A 1 110 ? -1.983 -2.231 3.939 1.00 97.50 110 PHE A O 1
ATOM 917 N N . GLN A 1 111 ? -0.743 -0.489 4.576 1.00 95.00 111 GLN A N 1
ATOM 918 C CA . GLN A 1 111 ? 0.420 -1.286 4.969 1.00 95.00 111 GLN A CA 1
ATOM 919 C C . GLN A 1 111 ? 0.040 -2.332 6.022 1.00 95.00 111 GLN A C 1
ATOM 921 O O . GLN A 1 111 ? 0.434 -3.484 5.899 1.00 95.00 111 GLN A O 1
ATOM 926 N N . ASN A 1 112 ? -0.769 -1.976 7.020 1.00 94.56 112 ASN A N 1
ATOM 927 C CA . ASN A 1 112 ? -1.245 -2.928 8.022 1.00 94.56 112 ASN A CA 1
ATOM 928 C C . ASN A 1 112 ? -2.156 -4.021 7.431 1.00 94.56 112 ASN A C 1
ATOM 930 O O . ASN A 1 112 ? -2.090 -5.169 7.870 1.00 94.56 112 ASN A O 1
ATOM 934 N N . LEU A 1 113 ? -2.954 -3.710 6.402 1.00 96.31 113 LEU A N 1
ATOM 935 C CA . LEU A 1 113 ? -3.677 -4.734 5.637 1.00 96.31 113 LEU A CA 1
ATOM 936 C C . LEU A 1 113 ? -2.693 -5.695 4.952 1.00 96.31 113 LEU A C 1
ATOM 938 O O . LEU A 1 113 ? -2.892 -6.907 4.998 1.00 96.31 113 LEU A O 1
ATOM 942 N N . LEU A 1 114 ? -1.623 -5.170 4.349 1.00 95.44 114 LEU A N 1
ATOM 943 C CA . LEU A 1 114 ? -0.581 -5.996 3.738 1.00 95.44 114 LEU A CA 1
ATOM 944 C C . LEU A 1 114 ? 0.156 -6.838 4.780 1.00 95.44 114 LEU A C 1
ATOM 946 O O . LEU A 1 114 ? 0.403 -8.006 4.524 1.00 95.44 114 LEU A O 1
ATOM 950 N N . ILE A 1 115 ? 0.447 -6.311 5.970 1.00 93.06 115 ILE A N 1
ATOM 951 C CA . ILE A 1 115 ? 1.053 -7.105 7.050 1.00 93.06 115 ILE A CA 1
ATOM 952 C C . ILE A 1 115 ? 0.159 -8.296 7.409 1.00 93.06 115 ILE A C 1
ATOM 954 O O . ILE A 1 115 ? 0.677 -9.396 7.584 1.00 93.06 115 ILE A O 1
ATOM 958 N N . LEU A 1 116 ? -1.170 -8.123 7.460 1.00 93.31 116 LEU A N 1
ATOM 959 C CA . LEU A 1 116 ? -2.090 -9.257 7.629 1.00 93.31 116 LEU A CA 1
ATOM 960 C C . LEU A 1 116 ? -2.002 -10.233 6.463 1.00 93.31 116 LEU A C 1
ATOM 962 O O . LEU A 1 116 ? -1.929 -11.433 6.684 1.00 93.31 116 LEU A O 1
ATOM 966 N N . ALA A 1 117 ? -2.020 -9.729 5.234 1.00 94.75 117 ALA A N 1
ATOM 967 C CA . ALA A 1 117 ? -1.997 -10.565 4.045 1.00 94.75 117 ALA A CA 1
ATOM 968 C C . ALA A 1 117 ? -0.717 -11.402 3.933 1.00 94.75 117 ALA A C 1
ATOM 970 O O . ALA A 1 117 ? -0.768 -12.575 3.577 1.00 94.75 117 ALA A O 1
ATOM 971 N N . LEU A 1 118 ? 0.421 -10.799 4.262 1.00 92.44 118 LEU A N 1
ATOM 972 C CA . LEU A 1 118 ? 1.748 -11.401 4.198 1.00 92.44 118 LEU A CA 1
ATOM 973 C C . LEU A 1 118 ? 2.070 -12.225 5.451 1.00 92.44 118 LEU A C 1
ATOM 975 O O . LEU A 1 118 ? 2.930 -13.099 5.406 1.00 92.44 118 LEU A O 1
ATOM 979 N N . TYR A 1 119 ? 1.414 -11.924 6.576 1.00 89.19 119 TYR A N 1
ATOM 980 C CA . TYR A 1 119 ? 1.790 -12.383 7.917 1.00 89.19 119 TYR A CA 1
ATOM 981 C C . TYR A 1 119 ? 3.273 -12.126 8.241 1.00 89.19 119 TYR A C 1
ATOM 983 O O . TYR A 1 119 ? 3.962 -12.912 8.893 1.00 89.19 119 TYR A O 1
ATOM 991 N N . ARG A 1 120 ? 3.781 -10.999 7.740 1.00 87.00 120 ARG A N 1
ATOM 992 C CA . ARG A 1 120 ? 5.170 -10.554 7.853 1.00 87.00 120 ARG A CA 1
ATOM 993 C C . ARG A 1 120 ? 5.213 -9.031 7.793 1.00 87.00 120 ARG A C 1
ATOM 995 O O . ARG A 1 120 ? 4.325 -8.391 7.234 1.00 87.00 120 ARG A O 1
ATOM 1002 N N . SER A 1 121 ? 6.268 -8.443 8.350 1.00 88.19 121 SER A N 1
ATOM 1003 C CA . SER A 1 121 ? 6.537 -7.014 8.216 1.00 88.19 121 SER A CA 1
ATOM 1004 C C . SER A 1 121 ? 6.652 -6.582 6.754 1.00 88.19 121 SER A C 1
ATOM 1006 O O . SER A 1 121 ? 7.345 -7.217 5.960 1.00 88.19 121 SER A O 1
ATOM 1008 N N . THR A 1 122 ? 6.057 -5.436 6.443 1.00 90.81 122 THR A N 1
ATOM 1009 C CA . THR A 1 122 ? 6.324 -4.655 5.233 1.00 90.81 122 THR A CA 1
ATOM 1010 C C . THR A 1 122 ? 6.465 -3.176 5.599 1.00 90.81 122 THR A C 1
ATOM 1012 O O . THR A 1 122 ? 6.135 -2.786 6.723 1.00 90.81 122 THR A O 1
ATOM 1015 N N . TYR A 1 123 ? 6.984 -2.362 4.685 1.00 91.19 123 TYR A N 1
ATOM 1016 C CA . TYR A 1 123 ? 7.264 -0.945 4.878 1.00 91.19 123 TYR A CA 1
ATOM 1017 C C . TYR A 1 123 ? 7.193 -0.170 3.548 1.00 91.19 123 TYR A C 1
ATOM 1019 O O . TYR A 1 123 ? 7.426 -0.751 2.481 1.00 91.19 123 TYR A O 1
ATOM 1027 N N . PRO A 1 124 ? 6.877 1.139 3.582 1.00 93.19 124 PRO A N 1
ATOM 1028 C CA . PRO A 1 124 ? 6.959 2.001 2.409 1.00 93.19 124 PRO A CA 1
ATOM 1029 C C . PRO A 1 124 ? 8.418 2.150 1.957 1.00 93.19 124 PRO A C 1
ATOM 1031 O O . PRO A 1 124 ? 9.303 2.384 2.776 1.00 93.19 124 PRO A O 1
ATOM 1034 N N . LEU A 1 125 ? 8.658 2.025 0.655 1.00 91.94 125 LEU A N 1
ATOM 1035 C CA . LEU A 1 125 ? 9.952 2.233 0.000 1.00 91.94 125 LEU A CA 1
ATOM 1036 C C . LEU A 1 125 ? 10.122 3.682 -0.460 1.00 91.94 125 LEU A C 1
ATOM 1038 O O . LEU A 1 125 ? 11.216 4.235 -0.397 1.00 91.94 125 LEU A O 1
ATOM 1042 N N . SER A 1 126 ? 9.040 4.295 -0.930 1.00 94.00 126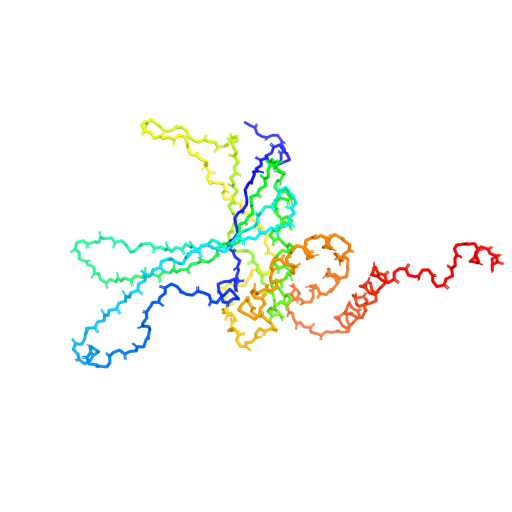 SER A N 1
ATOM 1043 C CA . SER A 1 126 ? 9.003 5.697 -1.333 1.00 94.00 126 SER A CA 1
ATOM 1044 C C . SER A 1 126 ? 7.594 6.247 -1.160 1.00 94.00 126 SER A C 1
ATOM 1046 O O . SER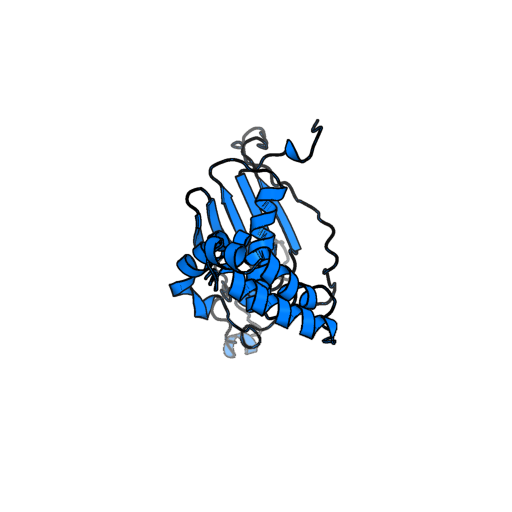 A 1 126 ? 6.614 5.506 -1.268 1.00 94.00 126 SER A O 1
ATOM 1048 N N . ILE A 1 127 ? 7.494 7.542 -0.864 1.00 96.19 127 ILE A N 1
ATOM 1049 C CA . ILE A 1 127 ? 6.224 8.254 -0.727 1.00 96.19 127 ILE A CA 1
ATOM 1050 C C . ILE A 1 127 ? 6.323 9.5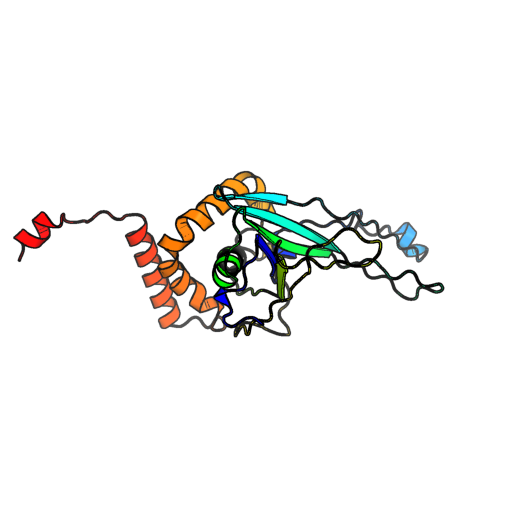61 -1.508 1.00 96.19 127 ILE A C 1
ATOM 1052 O O . ILE A 1 127 ? 7.265 10.332 -1.334 1.00 96.19 127 ILE A O 1
ATOM 1056 N N . ILE A 1 128 ? 5.335 9.808 -2.362 1.00 96.12 128 ILE A N 1
ATOM 1057 C CA . ILE A 1 128 ? 5.217 11.004 -3.192 1.00 96.12 128 ILE A CA 1
ATOM 1058 C C . ILE A 1 128 ? 3.891 11.686 -2.868 1.00 96.12 128 ILE A C 1
ATOM 1060 O O . ILE A 1 128 ? 2.843 11.043 -2.843 1.00 96.12 128 ILE A O 1
ATOM 1064 N N . LEU A 1 129 ? 3.943 12.997 -2.661 1.00 95.00 129 LEU A N 1
ATOM 1065 C CA . LEU A 1 129 ? 2.795 13.868 -2.445 1.00 95.00 129 LEU A CA 1
ATOM 1066 C C . LEU A 1 129 ? 2.606 14.792 -3.649 1.00 95.00 129 LEU A C 1
ATOM 1068 O O . LEU A 1 129 ? 3.580 15.229 -4.270 1.00 95.00 129 LEU A O 1
ATOM 1072 N N . ARG A 1 130 ? 1.349 15.106 -3.971 1.00 93.44 130 ARG A N 1
ATOM 1073 C CA . ARG A 1 130 ? 0.989 16.153 -4.939 1.00 93.44 130 ARG A CA 1
ATOM 1074 C C . ARG A 1 130 ? -0.185 16.958 -4.401 1.00 93.44 130 ARG A C 1
ATOM 1076 O O . ARG A 1 130 ? -1.007 16.443 -3.652 1.00 93.44 130 ARG A O 1
ATOM 1083 N N . GLY A 1 131 ? -0.238 18.229 -4.771 1.00 88.50 131 GLY A N 1
ATOM 1084 C CA . GLY A 1 131 ? -1.320 19.131 -4.393 1.00 88.50 131 GLY A CA 1
ATOM 1085 C C . GLY A 1 131 ? -1.494 20.217 -5.438 1.00 88.50 131 GLY A C 1
ATOM 1086 O O . GLY A 1 131 ? -0.559 20.537 -6.176 1.00 88.50 131 GLY A O 1
ATOM 1087 N N . GLU A 1 132 ? -2.691 20.786 -5.502 1.00 81.62 132 GLU A N 1
ATOM 1088 C CA . GLU A 1 132 ? -3.040 21.819 -6.480 1.00 81.62 132 GLU A CA 1
ATOM 1089 C C . GLU A 1 132 ? -2.245 23.111 -6.271 1.00 81.62 132 GLU A C 1
ATOM 1091 O O . GLU A 1 132 ? -1.888 23.779 -7.240 1.00 81.62 132 GLU A O 1
ATOM 1096 N N . ARG A 1 133 ? -1.892 23.418 -5.018 1.00 81.25 133 ARG A N 1
ATOM 1097 C CA . ARG A 1 133 ? -1.083 24.591 -4.644 1.00 81.25 133 ARG A CA 1
ATOM 1098 C C . ARG A 1 133 ? 0.385 24.502 -5.064 1.00 81.25 133 ARG A C 1
ATOM 1100 O O . ARG A 1 133 ? 1.092 25.501 -5.003 1.00 81.25 133 ARG A O 1
ATOM 1107 N N . HIS A 1 134 ? 0.846 23.323 -5.478 1.00 78.94 134 HIS A N 1
ATOM 1108 C CA . HIS A 1 134 ? 2.254 23.037 -5.769 1.00 78.94 134 HIS A CA 1
ATOM 1109 C C . HIS A 1 134 ? 2.448 22.747 -7.257 1.00 78.94 134 HIS A C 1
ATOM 1111 O O . HIS A 1 134 ? 3.003 21.715 -7.637 1.00 78.94 134 HIS A O 1
ATOM 1117 N N . LYS A 1 135 ? 1.930 23.629 -8.114 1.00 80.19 135 LYS A N 1
ATOM 1118 C CA . LYS A 1 135 ? 2.132 23.557 -9.564 1.00 80.19 135 LYS A CA 1
ATOM 1119 C C . LYS A 1 135 ? 3.406 24.282 -9.962 1.00 80.19 135 LYS A C 1
ATOM 1121 O O . LYS A 1 135 ? 3.751 25.312 -9.391 1.00 80.19 135 LYS A O 1
ATOM 1126 N N . GLU A 1 136 ? 4.091 23.722 -10.944 1.00 75.31 136 GLU A N 1
ATOM 1127 C CA . GLU A 1 136 ? 5.246 24.348 -11.569 1.00 75.31 136 GLU A CA 1
ATOM 1128 C C . GLU A 1 136 ? 4.832 24.861 -12.947 1.00 75.31 136 GLU A C 1
ATOM 1130 O O . GLU A 1 136 ? 4.206 24.144 -13.735 1.00 75.31 136 GLU A O 1
ATOM 1135 N N . GLU A 1 137 ? 5.142 26.127 -13.205 1.00 74.88 137 GLU A N 1
ATOM 1136 C CA . GLU A 1 137 ? 4.938 26.769 -14.496 1.00 74.88 137 GLU A CA 1
ATOM 1137 C C . GLU A 1 137 ? 6.290 26.829 -15.201 1.00 74.88 137 GLU A C 1
ATOM 1139 O O . GLU A 1 137 ? 7.218 27.497 -14.745 1.00 74.88 137 GLU A O 1
ATOM 1144 N N . LEU A 1 138 ? 6.409 26.090 -16.301 1.00 72.75 138 LEU A N 1
ATOM 1145 C CA . LEU A 1 138 ? 7.548 26.173 -17.207 1.00 72.75 138 LEU A CA 1
ATOM 1146 C C . LEU A 1 138 ? 7.103 26.909 -18.478 1.00 72.75 138 LEU A C 1
ATOM 1148 O O . LEU A 1 138 ? 5.970 26.695 -18.923 1.00 72.75 138 LEU A O 1
ATOM 1152 N N . PRO A 1 139 ? 7.969 27.737 -19.093 1.00 63.03 139 PRO A N 1
ATOM 1153 C CA . PRO A 1 139 ? 7.693 28.297 -20.411 1.00 63.03 139 PRO A CA 1
ATOM 1154 C C . PRO A 1 139 ? 7.351 27.169 -21.397 1.00 63.03 139 PRO A C 1
ATOM 1156 O O . PRO A 1 139 ? 8.028 26.143 -21.418 1.00 63.03 139 PRO A O 1
ATOM 1159 N N . ASP A 1 140 ? 6.284 27.349 -22.177 1.00 72.38 140 ASP A N 1
ATOM 1160 C CA . ASP A 1 140 ? 5.806 26.422 -23.217 1.00 72.38 140 ASP A CA 1
ATOM 1161 C C . ASP A 1 140 ? 5.273 25.048 -22.752 1.00 72.38 140 ASP A C 1
ATOM 1163 O O . ASP A 1 140 ? 4.954 24.193 -23.583 1.00 72.38 140 ASP A O 1
ATOM 1167 N N . ILE A 1 141 ? 5.087 24.825 -21.443 1.00 73.81 141 ILE A N 1
ATOM 1168 C CA . ILE A 1 141 ? 4.513 23.582 -20.897 1.00 73.81 141 ILE A CA 1
ATOM 1169 C C . ILE A 1 141 ? 3.279 23.905 -20.049 1.00 73.81 141 ILE A C 1
ATOM 1171 O O . ILE A 1 141 ? 3.279 24.832 -19.243 1.00 73.81 141 ILE A O 1
ATOM 1175 N N . LYS A 1 142 ? 2.201 23.122 -20.212 1.00 76.56 142 LYS A N 1
ATOM 1176 C CA . LYS A 1 142 ? 1.010 23.261 -19.358 1.00 76.56 142 LYS A CA 1
ATOM 1177 C C . LYS A 1 142 ? 1.402 23.072 -17.883 1.00 76.56 142 LYS A C 1
ATOM 1179 O O . LYS A 1 142 ? 2.131 22.120 -17.599 1.00 76.56 142 LYS A O 1
ATOM 1184 N N . PRO A 1 143 ? 0.879 23.897 -16.956 1.00 72.50 143 PRO A N 1
ATOM 1185 C CA . PRO A 1 143 ? 1.184 23.775 -15.536 1.00 72.50 143 PRO A CA 1
ATOM 1186 C C . PRO A 1 143 ? 0.959 22.341 -15.055 1.00 72.50 143 PRO A C 1
ATOM 1188 O O . PRO A 1 143 ? -0.130 21.786 -15.240 1.00 72.50 143 PRO A O 1
ATOM 1191 N N . TYR A 1 144 ? 1.978 21.739 -14.445 1.00 76.25 144 TYR A N 1
ATOM 1192 C CA . TYR A 1 144 ? 1.898 20.378 -13.918 1.00 76.25 144 TYR A CA 1
ATOM 1193 C C . TYR A 1 144 ? 2.091 20.377 -12.404 1.00 76.25 144 TYR A C 1
ATOM 1195 O O . TYR A 1 144 ? 2.793 21.216 -11.838 1.00 76.25 144 TYR A O 1
ATOM 1203 N N . ARG A 1 145 ? 1.432 19.432 -11.726 1.00 83.81 145 ARG A N 1
ATOM 1204 C CA . ARG A 1 145 ? 1.583 19.251 -10.278 1.00 83.81 145 ARG A CA 1
ATOM 1205 C C . ARG A 1 145 ? 2.981 18.706 -9.987 1.00 83.81 145 ARG A C 1
ATOM 1207 O O . ARG A 1 145 ? 3.358 17.665 -10.528 1.00 83.81 145 ARG A O 1
ATOM 1214 N N . LYS A 1 146 ? 3.725 19.376 -9.113 1.00 85.56 146 LYS A N 1
ATOM 1215 C CA . LYS A 1 146 ? 5.060 18.951 -8.697 1.00 85.56 146 LYS A CA 1
ATOM 1216 C C . LYS A 1 146 ? 4.977 17.697 -7.826 1.00 85.56 146 LYS A C 1
ATOM 1218 O O . LYS A 1 146 ? 4.134 17.602 -6.936 1.00 85.56 146 LYS A O 1
ATOM 1223 N N . ASN A 1 147 ? 5.880 16.747 -8.069 1.00 89.00 147 ASN A N 1
ATOM 1224 C CA . ASN A 1 147 ? 6.101 15.620 -7.164 1.00 89.00 147 ASN A CA 1
ATOM 1225 C C . ASN A 1 147 ? 6.916 16.102 -5.963 1.00 89.00 147 ASN A C 1
ATOM 1227 O O . ASN A 1 147 ? 8.018 16.619 -6.142 1.00 89.00 147 ASN A O 1
ATOM 1231 N N . ILE A 1 148 ? 6.395 15.905 -4.756 1.00 91.12 148 ILE A N 1
ATOM 1232 C CA . ILE A 1 148 ? 7.136 16.144 -3.517 1.00 91.12 148 ILE A CA 1
ATOM 1233 C C . ILE A 1 148 ? 7.447 14.793 -2.887 1.00 91.12 148 ILE A C 1
ATOM 1235 O O . ILE A 1 148 ? 6.542 14.078 -2.463 1.00 91.12 148 ILE A O 1
ATOM 1239 N N . GLU A 1 149 ? 8.726 14.434 -2.850 1.00 92.50 149 GLU A N 1
ATOM 1240 C CA . GLU A 1 149 ? 9.186 13.214 -2.189 1.00 92.50 149 GLU A CA 1
ATOM 1241 C C . GLU A 1 149 ? 9.227 13.418 -0.675 1.00 92.50 149 GLU A C 1
ATOM 1243 O O . GLU A 1 149 ? 9.821 14.376 -0.174 1.00 92.50 149 GLU A O 1
ATOM 1248 N N . LEU A 1 150 ? 8.588 12.507 0.055 1.00 91.00 150 LEU A N 1
ATOM 1249 C CA . LEU A 1 150 ? 8.554 12.519 1.507 1.00 91.00 150 LEU A CA 1
ATOM 1250 C C . LEU A 1 150 ? 9.490 11.442 2.057 1.00 91.00 150 LEU A C 1
ATOM 1252 O O . LEU A 1 150 ? 9.259 10.246 1.878 1.00 91.00 150 LEU A O 1
ATOM 1256 N N . TYR A 1 151 ? 10.506 11.881 2.793 1.00 87.56 151 TYR A N 1
ATOM 1257 C CA . TYR A 1 151 ? 11.455 11.009 3.474 1.00 87.56 151 TYR A CA 1
ATOM 1258 C C . TYR A 1 151 ? 11.051 10.849 4.941 1.00 87.56 151 TYR A C 1
ATOM 1260 O O . TYR A 1 151 ? 10.972 11.827 5.684 1.00 87.56 151 TYR A O 1
ATOM 1268 N N . ILE A 1 152 ? 10.793 9.608 5.357 1.00 81.00 152 ILE A N 1
ATOM 1269 C CA . ILE A 1 152 ? 10.449 9.256 6.739 1.00 81.00 152 ILE A CA 1
ATOM 1270 C C . ILE A 1 152 ? 11.453 8.247 7.293 1.00 81.00 152 ILE A C 1
ATOM 1272 O O . ILE A 1 152 ? 11.841 7.300 6.611 1.00 81.00 152 ILE A O 1
ATOM 1276 N N . SER A 1 153 ? 11.851 8.427 8.552 1.00 74.69 153 SER A N 1
ATOM 1277 C CA . SER A 1 153 ? 12.621 7.409 9.267 1.00 74.69 153 SER A CA 1
ATOM 1278 C C . SER A 1 153 ? 11.678 6.283 9.680 1.00 74.69 153 SER A C 1
ATOM 1280 O O . SER A 1 153 ? 10.724 6.513 10.425 1.00 74.69 153 SER A O 1
ATOM 1282 N N . THR A 1 154 ? 11.916 5.071 9.180 1.00 66.75 154 THR A N 1
ATOM 1283 C CA . THR A 1 154 ? 11.180 3.876 9.603 1.00 66.75 154 THR A CA 1
ATOM 1284 C C . THR A 1 154 ? 12.150 2.904 10.264 1.00 66.75 154 THR A C 1
ATOM 1286 O O . THR A 1 154 ? 13.169 2.536 9.689 1.00 66.75 154 THR A O 1
ATOM 1289 N N . SER A 1 155 ? 11.838 2.469 11.486 1.00 61.75 155 SER A N 1
ATOM 1290 C CA . SER A 1 155 ? 12.664 1.522 12.255 1.00 61.75 155 SER A CA 1
ATOM 1291 C C . SER A 1 155 ? 12.675 0.102 11.676 1.00 61.75 155 SER A C 1
ATOM 1293 O O . SER A 1 155 ? 13.429 -0.745 12.140 1.00 61.75 155 SER A O 1
ATOM 1295 N N . ASN A 1 156 ? 11.822 -0.165 10.682 1.00 62.31 156 ASN A N 1
ATOM 1296 C CA . ASN A 1 156 ? 11.544 -1.501 10.154 1.00 62.31 156 ASN A CA 1
ATOM 1297 C C . ASN A 1 156 ? 12.195 -1.761 8.790 1.00 62.31 156 ASN A C 1
ATOM 1299 O O . ASN A 1 156 ? 11.955 -2.814 8.200 1.00 62.31 156 ASN A O 1
ATOM 1303 N N . PHE A 1 157 ? 12.984 -0.814 8.274 1.00 65.88 157 PHE A N 1
ATOM 1304 C CA . PHE A 1 157 ? 13.713 -1.005 7.028 1.00 65.88 157 PHE A CA 1
ATOM 1305 C C . PHE A 1 157 ? 14.776 -2.095 7.205 1.00 65.88 157 PHE A C 1
ATOM 1307 O O . PHE A 1 157 ? 15.652 -1.993 8.065 1.00 65.88 157 PHE A O 1
ATOM 1314 N N . LYS A 1 158 ? 14.702 -3.139 6.377 1.00 68.56 158 LYS A N 1
ATOM 1315 C CA . LYS A 1 158 ? 15.705 -4.203 6.316 1.00 68.56 158 LYS A CA 1
ATOM 1316 C C . LYS A 1 158 ? 16.326 -4.207 4.930 1.00 68.56 158 LYS A C 1
ATOM 1318 O O . LYS A 1 158 ? 15.673 -4.531 3.946 1.00 68.56 158 LYS A O 1
ATOM 1323 N N . GLU A 1 159 ? 17.605 -3.866 4.866 1.00 57.06 159 GLU A N 1
ATOM 1324 C CA . GLU A 1 159 ? 18.329 -3.631 3.611 1.00 57.06 159 GLU A CA 1
ATOM 1325 C C . GLU A 1 159 ? 18.391 -4.863 2.683 1.00 57.06 159 GLU A C 1
ATOM 1327 O O . GLU A 1 159 ? 18.539 -4.715 1.476 1.00 57.06 159 GLU A O 1
ATOM 1332 N N . ASN A 1 160 ? 18.206 -6.076 3.222 1.00 64.31 160 ASN A N 1
ATOM 1333 C CA . ASN A 1 160 ? 18.370 -7.344 2.498 1.00 64.31 160 ASN A CA 1
ATOM 1334 C C . ASN A 1 160 ? 17.133 -8.262 2.529 1.00 64.31 160 ASN A C 1
ATOM 1336 O O . ASN A 1 160 ? 17.262 -9.478 2.354 1.00 64.31 160 ASN A O 1
ATOM 1340 N N . ASP A 1 161 ? 15.937 -7.725 2.778 1.00 78.06 161 ASP A N 1
ATOM 1341 C CA . ASP A 1 161 ? 14.728 -8.549 2.739 1.00 78.06 161 ASP A CA 1
ATOM 1342 C C . ASP A 1 161 ? 14.412 -8.989 1.298 1.00 78.06 161 ASP A C 1
ATOM 1344 O O . ASP A 1 161 ? 14.371 -8.188 0.363 1.00 78.06 161 ASP A O 1
ATOM 1348 N N . LYS A 1 162 ? 14.181 -10.293 1.112 1.00 82.50 162 LYS A N 1
ATOM 1349 C CA . LYS A 1 162 ? 13.677 -10.843 -0.153 1.00 82.50 162 LYS A CA 1
ATOM 1350 C C . LYS A 1 162 ? 12.153 -10.728 -0.204 1.00 82.50 162 LYS A C 1
ATOM 1352 O O . LYS A 1 162 ? 11.525 -10.983 0.833 1.00 82.50 162 LYS A O 1
ATOM 1357 N N . PRO A 1 163 ? 11.573 -10.398 -1.375 1.00 83.88 163 PRO A N 1
ATOM 1358 C CA . PRO A 1 163 ? 10.132 -10.401 -1.528 1.00 83.88 163 PRO A CA 1
ATOM 1359 C C . PRO A 1 163 ? 9.532 -11.772 -1.221 1.00 83.88 163 PRO A C 1
ATOM 1361 O O . PRO A 1 163 ? 10.163 -12.804 -1.461 1.00 83.88 163 PRO A O 1
ATOM 1364 N N . GLN A 1 164 ? 8.329 -11.763 -0.665 1.00 83.38 164 GLN A N 1
ATOM 1365 C CA . GLN A 1 164 ? 7.587 -12.966 -0.311 1.00 83.38 164 GLN A CA 1
ATOM 1366 C C . GLN A 1 164 ? 6.848 -13.503 -1.535 1.00 83.38 164 GLN A C 1
ATOM 1368 O O . GLN A 1 164 ? 6.234 -12.736 -2.279 1.00 83.38 164 GLN A O 1
ATOM 1373 N N . PHE A 1 165 ? 6.886 -14.817 -1.742 1.00 81.00 165 PHE A N 1
ATOM 1374 C CA . PHE A 1 165 ? 6.136 -15.434 -2.831 1.00 81.00 165 PHE A CA 1
ATOM 1375 C C . PHE A 1 165 ? 4.638 -15.445 -2.518 1.00 81.00 165 PHE A C 1
ATOM 1377 O O . PHE A 1 165 ? 4.232 -15.556 -1.363 1.00 81.00 165 PHE A O 1
ATOM 1384 N N . ASP A 1 166 ? 3.799 -15.375 -3.553 1.00 75.62 166 ASP A N 1
ATOM 1385 C CA . ASP A 1 166 ? 2.338 -15.352 -3.409 1.00 75.62 166 ASP A CA 1
ATOM 1386 C C . ASP A 1 166 ? 1.794 -16.579 -2.654 1.00 75.62 166 ASP A C 1
ATOM 1388 O O . ASP A 1 166 ? 0.831 -16.459 -1.899 1.00 75.62 166 ASP A O 1
ATOM 1392 N N . LEU A 1 167 ? 2.443 -17.737 -2.810 1.00 80.19 167 LEU A N 1
ATOM 1393 C CA . LEU A 1 167 ? 2.122 -18.987 -2.110 1.00 80.19 167 LEU A CA 1
ATOM 1394 C C . LEU A 1 167 ? 2.422 -18.965 -0.603 1.00 80.19 167 LEU A C 1
ATOM 1396 O O . LEU A 1 167 ? 1.890 -19.793 0.131 1.00 80.19 167 LEU A O 1
ATOM 1400 N N . GLU A 1 168 ? 3.269 -18.048 -0.140 1.00 86.62 168 GLU A N 1
ATOM 1401 C CA . GLU A 1 168 ? 3.622 -17.901 1.277 1.00 86.62 168 GLU A CA 1
ATOM 1402 C C . GLU A 1 168 ? 2.681 -16.923 2.002 1.00 86.62 168 GLU A C 1
ATOM 1404 O O . GLU A 1 168 ? 2.783 -16.758 3.215 1.00 86.62 168 GLU A O 1
ATOM 1409 N N . MET A 1 169 ? 1.802 -16.227 1.274 1.00 92.62 169 MET A N 1
ATOM 1410 C CA . MET A 1 169 ? 0.886 -15.223 1.822 1.00 92.62 169 MET A CA 1
ATOM 1411 C C . MET A 1 169 ? -0.397 -15.882 2.347 1.00 92.62 169 MET A C 1
ATOM 1413 O O . MET A 1 169 ? -0.907 -16.827 1.748 1.00 92.62 169 MET A O 1
ATOM 1417 N N . LEU A 1 170 ? -0.989 -15.334 3.415 1.00 94.31 170 LEU A N 1
ATOM 1418 C CA . LEU A 1 170 ? -2.309 -15.766 3.897 1.00 94.31 170 LEU A CA 1
ATOM 1419 C C . LEU A 1 170 ? -3.398 -15.522 2.850 1.00 94.31 170 LEU A C 1
ATOM 1421 O O . LEU A 1 170 ? -4.325 -16.318 2.712 1.00 94.31 170 LEU A O 1
ATOM 1425 N N . PHE A 1 171 ? -3.298 -14.410 2.121 1.00 94.75 171 PHE A N 1
ATOM 1426 C CA . PHE A 1 171 ? -4.118 -14.146 0.947 1.00 94.75 171 PHE A CA 1
ATOM 1427 C C . PHE A 1 171 ? -3.441 -13.133 0.020 1.00 94.75 171 PHE A C 1
ATOM 1429 O O . PHE A 1 171 ? -2.813 -12.181 0.476 1.00 94.75 171 PHE A O 1
ATOM 1436 N N . SER A 1 172 ? -3.630 -13.289 -1.289 1.00 95.25 172 SER A N 1
ATOM 1437 C CA . SER A 1 172 ? -3.204 -12.322 -2.309 1.00 95.25 172 SER A CA 1
ATOM 1438 C C . SER A 1 172 ? -4.389 -11.532 -2.862 1.00 95.25 172 SER A C 1
ATOM 1440 O O . SER A 1 172 ? -5.549 -11.934 -2.709 1.00 95.25 172 SER A O 1
ATOM 1442 N N . TYR A 1 173 ? -4.116 -10.432 -3.569 1.00 96.06 173 TYR A N 1
ATOM 1443 C CA . TYR A 1 173 ? -5.151 -9.661 -4.261 1.00 96.06 173 TYR A CA 1
ATOM 1444 C C . TYR A 1 173 ? -5.974 -10.542 -5.210 1.00 96.06 173 TYR A C 1
ATOM 1446 O O . TYR A 1 173 ? -7.199 -10.442 -5.239 1.00 96.06 173 TYR A O 1
ATOM 1454 N N . ARG A 1 174 ? -5.325 -11.471 -5.930 1.00 93.62 174 ARG A N 1
ATOM 1455 C CA . ARG A 1 174 ? -5.986 -12.407 -6.858 1.00 93.62 174 ARG A CA 1
ATOM 1456 C C . ARG A 1 174 ? -7.125 -13.187 -6.194 1.00 93.62 174 ARG A C 1
ATOM 1458 O O . ARG A 1 174 ? -8.160 -13.374 -6.829 1.00 93.62 174 ARG A O 1
ATOM 1465 N N . LEU A 1 175 ? -6.945 -13.616 -4.941 1.00 94.62 175 LEU A N 1
ATOM 1466 C CA . LEU A 1 175 ? -7.945 -14.390 -4.195 1.00 94.62 175 LEU A CA 1
ATOM 1467 C C . LEU A 1 175 ? -9.132 -13.539 -3.739 1.00 94.62 175 LEU A C 1
ATOM 1469 O O . LEU A 1 175 ? -10.251 -14.038 -3.660 1.00 94.62 175 LEU A O 1
ATOM 1473 N N . ILE A 1 176 ? -8.900 -12.259 -3.447 1.00 96.06 176 ILE A N 1
ATOM 1474 C CA . ILE A 1 176 ? -9.931 -11.368 -2.905 1.00 96.06 176 ILE A CA 1
ATOM 1475 C C . ILE A 1 176 ? -10.480 -10.370 -3.926 1.00 96.06 176 ILE A C 1
ATOM 1477 O O . ILE A 1 176 ? -11.377 -9.612 -3.574 1.00 96.06 176 ILE A O 1
ATOM 1481 N N . ARG A 1 177 ? -9.992 -10.370 -5.174 1.00 96.31 177 ARG A N 1
ATOM 1482 C CA . ARG A 1 177 ? -10.252 -9.343 -6.204 1.00 96.31 177 ARG A CA 1
ATOM 1483 C C . ARG A 1 177 ? -11.729 -8.951 -6.332 1.00 96.31 177 ARG A C 1
ATOM 1485 O O . ARG A 1 177 ? -12.049 -7.772 -6.388 1.00 96.31 177 ARG A O 1
ATOM 1492 N N . GLU A 1 178 ? -12.630 -9.935 -6.313 1.00 96.88 178 GLU A N 1
ATOM 1493 C CA . GLU A 1 178 ? -14.070 -9.738 -6.541 1.00 96.88 178 GLU A CA 1
ATOM 1494 C C . GLU A 1 178 ? -14.743 -9.060 -5.346 1.00 96.88 178 GLU A C 1
ATOM 1496 O O . GLU A 1 178 ? -15.682 -8.286 -5.502 1.00 96.88 178 GLU A O 1
ATOM 1501 N N . LYS A 1 179 ? -14.232 -9.315 -4.138 1.00 97.25 179 LYS A N 1
ATOM 1502 C CA . LYS A 1 179 ? -14.719 -8.727 -2.884 1.00 97.25 179 LYS A CA 1
ATOM 1503 C C . LYS A 1 179 ? -13.863 -7.549 -2.422 1.00 97.25 179 LYS A C 1
ATOM 1505 O O . LYS A 1 179 ? -14.214 -6.899 -1.437 1.00 97.25 179 LYS A O 1
ATOM 1510 N N . PHE A 1 180 ? -12.757 -7.265 -3.108 1.00 97.12 180 PHE A N 1
ATOM 1511 C CA . PHE A 1 180 ? -11.764 -6.289 -2.683 1.00 97.12 180 PHE A CA 1
ATOM 1512 C C . PHE A 1 180 ? -12.358 -4.891 -2.468 1.00 97.12 180 PHE A C 1
ATOM 1514 O O . PHE A 1 180 ? -12.111 -4.351 -1.390 1.00 97.12 180 PHE A O 1
ATOM 1521 N N . PRO A 1 181 ? -13.204 -4.336 -3.366 1.00 96.56 181 PRO A N 1
ATOM 1522 C CA . PRO A 1 181 ? -13.823 -3.027 -3.136 1.00 96.56 181 PRO A CA 1
ATOM 1523 C C . PRO A 1 181 ? -14.598 -2.951 -1.812 1.00 96.56 181 PRO A C 1
ATOM 1525 O O . PRO A 1 181 ? -14.509 -1.969 -1.079 1.00 96.56 181 PRO A O 1
ATOM 1528 N N . GLN A 1 182 ? -15.308 -4.021 -1.445 1.00 97.19 182 GLN A N 1
ATOM 1529 C CA . GLN A 1 182 ? -16.045 -4.078 -0.184 1.00 97.19 182 GLN A CA 1
ATOM 1530 C C . GLN A 1 182 ? -15.118 -4.262 1.026 1.00 97.19 182 GLN A C 1
ATOM 1532 O O . GLN A 1 182 ? -15.355 -3.669 2.082 1.00 97.19 182 GLN A O 1
ATOM 1537 N N . ILE A 1 183 ? -14.074 -5.085 0.887 1.00 97.38 183 ILE A N 1
ATOM 1538 C CA . ILE A 1 183 ? -13.082 -5.334 1.940 1.00 97.38 183 ILE A CA 1
ATOM 1539 C C . ILE A 1 183 ? -12.333 -4.045 2.271 1.00 97.38 183 ILE A C 1
ATOM 1541 O O . ILE A 1 183 ? -12.266 -3.681 3.442 1.00 97.38 183 ILE A O 1
ATOM 1545 N N . ILE A 1 184 ? -11.815 -3.337 1.264 1.00 97.56 184 ILE A N 1
ATOM 1546 C CA . ILE A 1 184 ? -10.992 -2.143 1.471 1.00 97.56 184 ILE A CA 1
ATOM 1547 C C . ILE A 1 184 ? -11.810 -0.982 2.046 1.00 97.56 184 ILE A C 1
ATOM 1549 O O . ILE A 1 184 ? -11.377 -0.337 3.000 1.00 97.56 184 ILE A O 1
ATOM 1553 N N . LYS A 1 185 ? -13.047 -0.792 1.570 1.00 96.94 185 LYS A N 1
ATOM 1554 C CA . LYS A 1 185 ? -13.987 0.189 2.127 1.00 96.94 185 LYS A CA 1
ATOM 1555 C C . LYS A 1 185 ? -14.294 -0.096 3.600 1.00 96.94 185 LYS A C 1
ATOM 1557 O O . LYS A 1 185 ? -14.220 0.797 4.441 1.00 96.94 185 LYS A O 1
ATOM 1562 N N . ASN A 1 186 ? -14.572 -1.358 3.941 1.00 96.44 186 ASN A N 1
ATOM 1563 C CA . ASN A 1 186 ? -14.800 -1.770 5.330 1.00 96.44 186 ASN A CA 1
ATOM 1564 C C . ASN A 1 186 ? -13.550 -1.628 6.200 1.00 96.44 186 ASN A C 1
ATOM 1566 O O . ASN A 1 186 ? -13.667 -1.244 7.365 1.00 96.44 186 ASN A O 1
ATOM 1570 N N . TRP A 1 187 ? -12.380 -1.949 5.645 1.00 96.88 187 TRP A N 1
ATOM 1571 C CA . TRP A 1 187 ? -11.096 -1.822 6.318 1.00 96.88 187 TRP A CA 1
ATOM 1572 C C . TRP A 1 187 ? -10.888 -0.384 6.774 1.00 96.88 187 TRP A C 1
ATOM 1574 O O . TRP A 1 187 ? -10.804 -0.150 7.975 1.00 96.88 187 TRP A O 1
ATOM 1584 N N . PHE A 1 188 ? -10.927 0.584 5.854 1.00 96.81 188 PHE A N 1
ATOM 1585 C CA . PHE A 1 188 ? -10.748 1.996 6.193 1.00 96.81 188 PHE A CA 1
ATOM 1586 C C . PHE A 1 188 ? -11.846 2.535 7.116 1.00 96.81 188 PHE A C 1
ATOM 1588 O O . PHE A 1 188 ? -11.529 3.205 8.099 1.00 96.81 188 PHE A O 1
ATOM 1595 N N . ALA A 1 189 ? -13.115 2.184 6.879 1.00 95.94 189 ALA A N 1
ATOM 1596 C CA . ALA A 1 189 ? -14.229 2.639 7.716 1.00 95.94 189 ALA A CA 1
ATOM 1597 C C . ALA A 1 189 ? -14.121 2.165 9.177 1.00 95.94 189 ALA A C 1
ATOM 1599 O O . ALA A 1 189 ? -14.470 2.899 10.102 1.00 95.94 189 ALA A O 1
ATOM 1600 N N . LYS A 1 190 ? -13.632 0.939 9.405 1.00 95.19 190 LYS A N 1
ATOM 1601 C CA . LYS A 1 190 ? -13.495 0.350 10.749 1.00 95.19 190 LYS A CA 1
ATOM 1602 C C . LYS A 1 190 ? -12.098 0.512 11.343 1.00 95.19 190 LYS A C 1
ATOM 1604 O O . LYS A 1 190 ? -11.917 0.226 12.527 1.00 95.19 190 LYS A O 1
ATOM 1609 N N . TYR A 1 191 ? -11.125 0.987 10.567 1.00 95.00 191 TYR A N 1
ATOM 1610 C CA . TYR A 1 191 ? -9.728 1.044 10.982 1.00 95.00 191 TYR A CA 1
ATOM 1611 C C . TYR A 1 191 ? -9.544 1.848 12.268 1.00 95.00 191 TYR A C 1
ATOM 1613 O O . TYR A 1 191 ? -8.917 1.371 13.207 1.00 95.00 191 TYR A O 1
ATOM 1621 N N . GLY A 1 192 ? -10.153 3.036 12.360 1.00 93.31 192 GLY A N 1
ATOM 1622 C CA . GLY A 1 192 ? -10.070 3.877 13.559 1.00 93.31 192 GLY A CA 1
ATOM 1623 C C . GLY A 1 192 ? -10.615 3.192 14.818 1.00 93.31 192 GLY A C 1
ATOM 1624 O O . GLY A 1 192 ? -9.999 3.277 15.880 1.00 93.31 192 GLY A O 1
ATOM 1625 N N . LEU A 1 193 ? -11.724 2.453 14.689 1.00 93.19 193 LEU A N 1
ATOM 1626 C CA . LEU 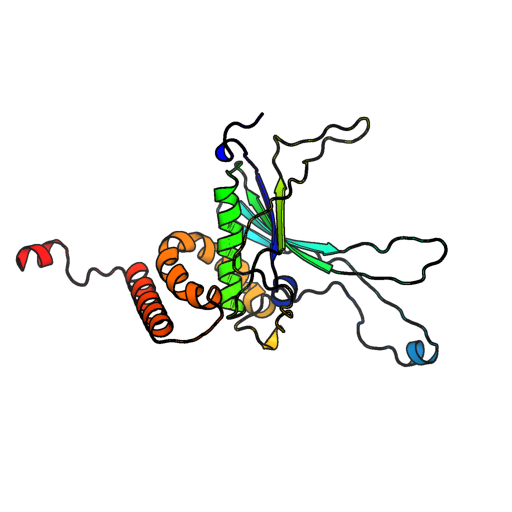A 1 193 ? -12.307 1.672 15.782 1.00 93.19 193 LEU A CA 1
ATOM 1627 C C . LEU A 1 193 ? -11.357 0.553 16.223 1.00 93.19 193 LEU A C 1
ATOM 1629 O O . LEU A 1 193 ? -11.139 0.388 17.422 1.00 93.19 193 LEU A O 1
ATOM 1633 N N . LEU A 1 194 ? -10.796 -0.195 15.272 1.00 93.62 194 LEU A N 1
ATOM 1634 C CA . LEU A 1 194 ? -10.004 -1.403 15.522 1.00 93.62 194 LEU A CA 1
ATOM 1635 C C . LEU A 1 194 ? -8.510 -1.142 15.745 1.00 93.62 194 LEU A C 1
ATOM 1637 O O . LEU A 1 194 ? -7.803 -2.040 16.199 1.00 93.62 194 LEU A O 1
ATOM 1641 N N . LYS A 1 195 ? -8.036 0.085 15.502 1.00 92.94 195 LYS A N 1
ATOM 1642 C CA . LYS A 1 195 ? -6.630 0.488 15.633 1.00 92.94 195 LYS A CA 1
ATOM 1643 C C . LYS A 1 195 ? -5.970 0.011 16.935 1.00 92.94 195 LYS A C 1
ATOM 1645 O O . LYS A 1 195 ? -4.847 -0.469 16.854 1.00 92.94 195 LYS A O 1
ATOM 1650 N N . PRO A 1 196 ? -6.613 0.063 18.118 1.00 93.00 196 PRO A N 1
ATOM 1651 C CA . PRO A 1 196 ? -5.983 -0.430 19.345 1.00 93.00 196 PRO A CA 1
ATOM 1652 C C . PRO A 1 196 ? -5.724 -1.942 19.339 1.00 93.00 196 PRO A C 1
ATOM 1654 O O . PRO A 1 196 ? -4.662 -2.366 19.776 1.00 93.00 196 PRO A O 1
ATOM 1657 N N . ALA A 1 197 ? -6.644 -2.743 18.790 1.00 93.19 197 ALA A N 1
ATOM 1658 C CA . ALA A 1 197 ? -6.432 -4.183 18.630 1.00 93.19 197 ALA A CA 1
ATOM 1659 C C . ALA A 1 197 ? -5.329 -4.460 17.597 1.00 93.19 197 ALA A C 1
ATOM 1661 O O . ALA A 1 197 ? -4.444 -5.284 17.819 1.00 93.19 197 ALA A O 1
ATOM 1662 N N . PHE A 1 198 ? -5.355 -3.724 16.487 1.00 92.12 198 PHE A N 1
ATOM 1663 C CA . PHE A 1 198 ? -4.360 -3.817 15.424 1.00 92.12 198 PHE A CA 1
ATOM 1664 C C . PHE A 1 198 ? -2.954 -3.449 15.889 1.00 92.12 198 PHE A C 1
ATOM 1666 O O . PHE A 1 198 ? -2.014 -4.150 15.547 1.00 92.12 198 PHE A O 1
ATOM 1673 N N . ASN A 1 199 ? -2.793 -2.406 16.703 1.00 90.56 199 ASN A N 1
ATOM 1674 C CA . ASN A 1 199 ? -1.484 -2.019 17.225 1.00 90.56 199 ASN A CA 1
ATOM 1675 C C . ASN A 1 199 ? -0.832 -3.165 18.015 1.00 90.56 199 ASN A C 1
ATOM 1677 O O . ASN A 1 199 ? 0.331 -3.465 17.770 1.00 90.56 199 ASN A O 1
ATOM 1681 N N . LEU A 1 200 ? -1.596 -3.835 18.886 1.00 91.06 200 LEU A N 1
ATOM 1682 C CA . LEU A 1 200 ? -1.123 -4.995 19.653 1.00 91.06 200 LEU A CA 1
ATOM 1683 C C . LEU A 1 200 ? -0.759 -6.173 18.740 1.00 91.06 200 LEU A C 1
ATOM 1685 O O . LEU A 1 200 ? 0.261 -6.827 18.935 1.00 91.06 200 LEU A O 1
ATOM 1689 N N . LEU A 1 201 ? -1.580 -6.423 17.714 1.00 90.25 201 LEU A N 1
ATOM 1690 C CA . LEU A 1 201 ? -1.333 -7.488 16.745 1.00 90.25 201 LEU A CA 1
ATOM 1691 C C . LEU A 1 201 ? -0.069 -7.225 15.923 1.00 90.25 201 LEU A C 1
ATOM 1693 O O . LEU A 1 201 ? 0.716 -8.142 15.693 1.00 90.25 201 LEU A O 1
ATOM 1697 N N . PHE A 1 202 ? 0.115 -5.995 15.444 1.00 88.25 202 PHE A N 1
ATOM 1698 C CA . PHE A 1 202 ? 1.174 -5.673 14.493 1.00 88.25 202 PHE A CA 1
ATOM 1699 C C . PHE A 1 202 ? 2.529 -5.405 15.139 1.00 88.25 202 PHE A C 1
ATOM 1701 O O . PHE A 1 202 ? 3.548 -5.529 14.463 1.00 88.25 202 PHE A O 1
ATOM 1708 N N . GLU A 1 203 ? 2.563 -5.112 16.440 1.00 85.25 203 GLU A N 1
ATOM 1709 C CA . GLU A 1 203 ? 3.796 -4.902 17.204 1.00 85.25 203 GLU A CA 1
ATOM 1710 C C . GLU A 1 203 ? 4.809 -6.046 17.020 1.00 85.25 203 GLU A C 1
ATOM 1712 O O . GLU A 1 203 ? 6.005 -5.800 16.852 1.00 85.25 203 GLU A O 1
ATOM 1717 N N . GLN A 1 204 ? 4.333 -7.293 16.953 1.00 84.25 204 GLN A N 1
ATOM 1718 C CA . GLN A 1 204 ? 5.196 -8.466 16.774 1.00 84.25 204 GLN A CA 1
ATOM 1719 C C . GLN A 1 204 ? 5.992 -8.441 15.456 1.00 84.25 204 GLN A C 1
ATOM 1721 O O . GLN A 1 204 ? 7.129 -8.911 15.410 1.00 84.25 204 GLN A O 1
ATOM 1726 N N . PHE A 1 205 ? 5.411 -7.867 14.396 1.00 82.62 205 PHE A N 1
ATOM 1727 C CA . PHE A 1 205 ? 6.044 -7.798 13.080 1.00 82.62 205 PHE A CA 1
ATOM 1728 C C . PHE A 1 205 ? 7.061 -6.659 13.011 1.00 82.62 205 PHE A C 1
ATOM 1730 O O . PHE A 1 205 ? 8.031 -6.741 12.262 1.00 82.62 205 PHE A O 1
ATOM 1737 N N . TYR A 1 206 ? 6.888 -5.619 13.823 1.00 74.25 206 TYR A N 1
ATOM 1738 C CA . TYR A 1 206 ? 7.836 -4.512 13.911 1.00 74.25 206 TYR A CA 1
ATOM 1739 C C . TYR A 1 206 ? 9.074 -4.868 14.752 1.00 74.25 206 TYR A C 1
ATOM 1741 O O . TYR A 1 206 ? 10.187 -4.490 14.402 1.00 74.25 206 TYR A O 1
ATOM 1749 N N . ASN A 1 207 ? 8.921 -5.704 15.785 1.00 68.38 207 ASN A N 1
ATOM 1750 C CA . ASN A 1 207 ? 9.996 -6.042 16.730 1.00 68.38 207 ASN A CA 1
ATOM 1751 C C . ASN A 1 207 ? 10.810 -7.307 16.369 1.00 68.38 207 ASN A C 1
ATOM 1753 O O . ASN A 1 207 ? 11.389 -7.961 17.238 1.00 68.38 207 ASN A O 1
ATOM 1757 N N . GLY A 1 208 ? 10.892 -7.665 15.084 1.00 63.56 208 GLY A N 1
ATOM 1758 C CA . GLY A 1 208 ? 11.826 -8.698 14.617 1.00 63.56 208 GLY A CA 1
ATOM 1759 C C . GLY A 1 208 ? 11.404 -10.153 14.869 1.00 63.56 208 GLY A C 1
ATOM 1760 O O . GLY A 1 208 ? 12.272 -11.024 14.898 1.00 63.56 208 GLY A O 1
ATOM 1761 N N . ASN A 1 209 ? 10.100 -10.431 14.990 1.00 60.22 209 ASN A N 1
ATOM 1762 C CA . ASN A 1 209 ? 9.511 -11.780 14.956 1.00 60.22 209 ASN A CA 1
ATOM 1763 C C . ASN A 1 209 ? 10.030 -12.785 16.013 1.00 60.22 209 ASN A C 1
ATOM 1765 O O . ASN A 1 209 ? 10.005 -13.993 15.774 1.00 60.22 209 ASN A O 1
ATOM 1769 N N . ARG A 1 210 ? 10.488 -12.345 17.193 1.00 66.62 210 ARG A N 1
ATOM 1770 C CA . ARG A 1 210 ? 10.770 -13.280 18.300 1.00 66.62 210 ARG A CA 1
ATOM 1771 C C . ARG A 1 210 ? 9.517 -13.485 19.137 1.00 66.62 210 ARG A C 1
ATOM 1773 O O . ARG A 1 210 ? 9.212 -12.663 19.995 1.00 66.62 210 ARG A O 1
ATOM 1780 N N . PHE A 1 211 ? 8.817 -14.589 18.888 1.00 77.44 211 PHE A N 1
ATOM 1781 C CA . PHE A 1 211 ? 7.66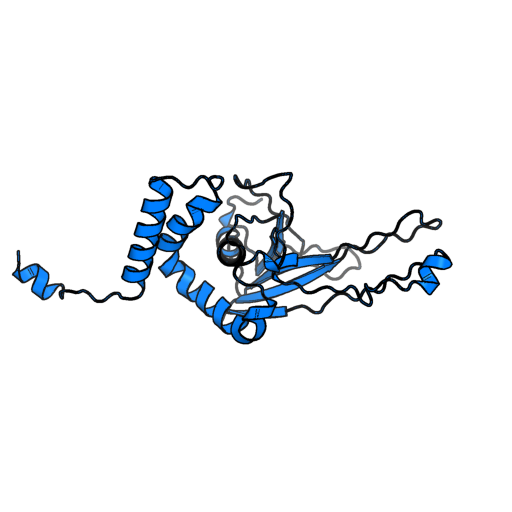9 -14.977 19.699 1.00 77.44 211 PHE A CA 1
ATOM 1782 C C . PHE A 1 211 ? 8.120 -15.230 21.143 1.00 77.44 211 PHE A C 1
ATOM 1784 O O . PHE A 1 211 ? 8.929 -16.116 21.410 1.00 77.44 211 PHE A O 1
ATOM 1791 N N . ASN A 1 212 ? 7.616 -14.419 22.064 1.00 84.44 212 ASN A N 1
ATOM 1792 C CA . ASN A 1 212 ? 7.870 -14.522 23.498 1.00 84.44 212 ASN A CA 1
ATOM 1793 C C . ASN A 1 212 ? 6.554 -14.388 24.278 1.00 84.44 212 ASN A C 1
ATOM 1795 O O . ASN A 1 212 ? 5.493 -14.174 23.691 1.00 84.44 212 ASN A O 1
ATOM 1799 N N . GLU A 1 213 ? 6.618 -14.491 25.604 1.00 86.06 213 GLU A N 1
ATOM 1800 C CA . GLU A 1 213 ? 5.443 -14.354 26.477 1.00 86.06 213 GLU A CA 1
ATOM 1801 C C . GLU A 1 213 ? 4.689 -13.038 26.234 1.00 86.06 213 GLU A C 1
ATOM 1803 O O . GLU A 1 213 ? 3.465 -13.045 26.126 1.00 86.06 213 GLU A O 1
ATOM 1808 N N . ASN A 1 214 ? 5.402 -11.928 26.019 1.00 86.00 214 ASN A N 1
ATOM 1809 C CA . ASN A 1 214 ? 4.779 -10.642 25.688 1.00 86.00 214 ASN A CA 1
ATOM 1810 C C . ASN A 1 214 ? 4.036 -10.688 24.347 1.00 86.00 214 ASN A C 1
ATOM 1812 O O . ASN A 1 214 ? 2.972 -10.096 24.216 1.00 86.00 214 ASN A O 1
ATOM 1816 N N . THR A 1 215 ? 4.551 -11.428 23.363 1.00 86.12 215 THR A N 1
ATOM 1817 C CA . THR A 1 215 ? 3.875 -11.624 22.072 1.00 86.12 215 THR A CA 1
ATOM 1818 C C . THR A 1 215 ? 2.559 -12.365 22.271 1.00 86.12 215 THR A C 1
ATOM 1820 O O . THR A 1 215 ? 1.530 -11.939 21.753 1.00 86.12 215 THR A O 1
ATOM 1823 N N . PHE A 1 216 ? 2.567 -13.441 23.062 1.00 88.56 216 PHE A N 1
ATOM 1824 C CA . PHE A 1 216 ? 1.348 -14.178 23.388 1.00 88.56 216 PHE A CA 1
ATOM 1825 C C . PHE A 1 216 ? 0.323 -13.296 24.118 1.00 88.56 216 PHE A C 1
ATOM 1827 O O . PHE A 1 216 ? -0.844 -13.264 23.725 1.00 88.56 216 PHE A O 1
ATOM 1834 N N . LEU A 1 217 ? 0.758 -12.535 25.129 1.00 91.56 217 LEU A N 1
ATOM 1835 C CA . LEU A 1 217 ? -0.107 -11.614 25.872 1.00 91.56 217 LEU A CA 1
ATOM 1836 C C . LEU A 1 217 ? -0.692 -10.519 24.969 1.00 91.56 217 LEU A C 1
ATOM 1838 O O . LEU A 1 217 ? -1.899 -10.281 25.008 1.00 91.56 217 LEU A O 1
ATOM 1842 N N . ASN A 1 218 ? 0.123 -9.915 24.101 1.00 91.62 218 ASN A N 1
ATOM 1843 C CA . ASN A 1 218 ? -0.329 -8.907 23.140 1.00 91.62 218 ASN A CA 1
ATOM 1844 C C . ASN A 1 218 ? -1.362 -9.478 22.159 1.00 91.62 218 ASN A C 1
ATOM 1846 O O . ASN A 1 218 ? -2.348 -8.812 21.843 1.00 91.62 218 ASN A O 1
ATOM 1850 N N . LEU A 1 219 ? -1.180 -10.720 21.701 1.00 91.44 219 LEU A N 1
ATOM 1851 C CA . LEU A 1 219 ? -2.140 -11.403 20.832 1.00 91.44 219 LEU A CA 1
ATOM 1852 C C . LEU A 1 219 ? -3.468 -11.685 21.540 1.00 91.44 219 LEU A C 1
ATOM 1854 O O . LEU A 1 219 ? -4.528 -11.399 20.979 1.00 91.44 219 LEU A O 1
ATOM 1858 N N . ALA A 1 220 ? -3.424 -12.196 22.773 1.00 93.19 220 ALA A N 1
ATOM 1859 C CA . ALA A 1 220 ? -4.621 -12.422 23.579 1.00 93.19 220 ALA A CA 1
ATOM 1860 C C . ALA A 1 220 ? -5.377 -11.105 23.821 1.00 93.19 220 ALA A C 1
ATOM 1862 O O . ALA A 1 220 ? -6.569 -11.000 23.524 1.00 93.19 220 ALA A O 1
ATOM 1863 N N . GLN A 1 221 ? -4.663 -10.058 24.240 1.00 93.19 221 GLN A N 1
ATOM 1864 C CA . GLN A 1 221 ? -5.232 -8.731 24.460 1.00 93.19 221 GLN A CA 1
ATOM 1865 C C . GLN A 1 221 ? -5.773 -8.109 23.163 1.00 93.19 221 GLN A C 1
ATOM 1867 O O . GLN A 1 221 ? -6.798 -7.420 23.184 1.00 93.19 221 GLN A O 1
ATOM 1872 N N . SER A 1 222 ? -5.124 -8.349 22.020 1.00 93.50 222 SER A N 1
ATOM 1873 C CA . SER A 1 222 ? -5.615 -7.924 20.707 1.00 93.50 222 SER A CA 1
ATOM 1874 C C . SER A 1 222 ? -6.971 -8.560 20.397 1.00 93.50 222 SER A C 1
ATOM 1876 O O . SER A 1 222 ? -7.914 -7.843 20.051 1.00 93.50 222 SER A O 1
ATOM 1878 N N . ALA A 1 223 ? -7.104 -9.876 20.594 1.00 92.31 223 ALA A N 1
ATOM 1879 C CA . ALA A 1 223 ? -8.354 -10.603 20.386 1.00 92.31 223 ALA A CA 1
ATOM 1880 C C . ALA A 1 223 ? -9.472 -10.117 21.325 1.00 92.31 223 ALA A C 1
ATOM 1882 O O . ALA A 1 223 ? -10.590 -9.857 20.872 1.00 92.31 223 ALA A O 1
ATOM 1883 N N . GLU A 1 224 ? -9.170 -9.912 22.610 1.00 91.88 224 GLU A N 1
ATOM 1884 C CA . GLU A 1 224 ? -10.113 -9.341 23.580 1.00 91.88 224 GLU A CA 1
ATOM 1885 C C . GLU A 1 224 ? -10.559 -7.931 23.178 1.00 91.88 224 GLU A C 1
ATOM 1887 O O . GLU A 1 224 ? -11.754 -7.627 23.164 1.00 91.88 224 GLU A O 1
ATOM 1892 N N . THR A 1 225 ? -9.608 -7.075 22.791 1.00 92.69 225 THR A N 1
ATOM 1893 C CA . THR A 1 225 ? -9.875 -5.696 22.362 1.00 92.69 225 THR A CA 1
ATOM 1894 C C . THR A 1 225 ? -10.722 -5.666 21.093 1.00 92.69 225 THR A C 1
ATOM 1896 O O . THR A 1 225 ? -11.639 -4.850 20.980 1.00 92.69 225 THR A O 1
ATOM 1899 N N . PHE A 1 226 ? -10.442 -6.557 20.141 1.00 92.56 226 PHE A N 1
ATOM 1900 C CA . PHE A 1 226 ? -11.226 -6.719 18.921 1.00 92.56 226 PHE A CA 1
ATOM 1901 C C . PHE A 1 226 ? -12.664 -7.131 19.247 1.00 92.56 226 PHE A C 1
ATOM 1903 O O . PHE A 1 226 ? -13.608 -6.461 18.823 1.00 92.56 226 PHE A O 1
ATOM 1910 N N . HIS A 1 227 ? -12.833 -8.178 20.060 1.00 90.25 227 HIS A N 1
ATOM 1911 C CA . HIS A 1 227 ? -14.145 -8.664 20.472 1.00 90.25 227 HIS A CA 1
ATOM 1912 C C . HIS A 1 227 ? -14.938 -7.578 21.213 1.00 90.25 227 HIS A C 1
ATOM 1914 O O . HIS A 1 227 ? -16.071 -7.289 20.838 1.00 90.25 227 HIS A O 1
ATOM 1920 N N . ALA A 1 228 ? -14.339 -6.918 22.209 1.00 89.25 228 ALA A N 1
ATOM 1921 C CA . ALA A 1 228 ? -14.995 -5.875 22.998 1.00 89.25 228 ALA A CA 1
ATOM 1922 C C . ALA A 1 228 ? -15.467 -4.684 22.147 1.00 89.25 228 ALA A C 1
ATOM 1924 O O . ALA A 1 228 ? -16.528 -4.115 22.401 1.00 89.25 228 ALA A O 1
ATOM 1925 N N . ARG A 1 229 ? -14.699 -4.304 21.119 1.00 88.12 229 ARG A N 1
ATOM 1926 C CA . ARG A 1 229 ? -15.024 -3.157 20.258 1.00 88.12 229 ARG A CA 1
ATOM 1927 C C . ARG A 1 229 ? -16.072 -3.464 19.193 1.00 88.12 229 ARG A C 1
ATOM 1929 O O . ARG A 1 229 ? -16.772 -2.545 18.777 1.00 88.12 229 ARG A O 1
ATOM 1936 N N . ILE A 1 230 ? -16.188 -4.717 18.756 1.00 87.62 230 ILE A N 1
ATOM 1937 C CA . ILE A 1 230 ? -17.207 -5.141 17.783 1.00 87.62 230 ILE A CA 1
ATOM 1938 C C . ILE A 1 230 ? -18.507 -5.548 18.476 1.00 87.62 230 ILE A C 1
ATOM 1940 O O . ILE A 1 230 ? -19.589 -5.169 18.034 1.00 87.62 230 ILE A O 1
ATOM 1944 N N . HIS A 1 231 ? -18.406 -6.291 19.572 1.00 81.25 231 HIS A N 1
ATOM 1945 C CA . HIS A 1 231 ? -19.532 -6.875 20.290 1.00 81.25 231 HIS A CA 1
ATOM 1946 C C . HIS A 1 231 ? -19.795 -6.118 21.583 1.00 81.25 231 HIS A C 1
ATOM 1948 O O . HIS A 1 231 ? -19.840 -6.734 22.642 1.00 81.25 231 HIS A O 1
ATOM 1954 N N . ASN A 1 232 ? -19.952 -4.792 21.508 1.00 61.47 232 ASN A N 1
ATOM 1955 C CA . ASN A 1 232 ? -20.185 -3.905 22.655 1.00 61.47 232 ASN A CA 1
ATOM 1956 C C . ASN A 1 232 ? -21.564 -4.144 23.322 1.00 61.47 232 ASN A C 1
ATOM 1958 O O . ASN A 1 232 ? -22.366 -3.232 23.503 1.00 61.47 232 ASN A O 1
ATOM 1962 N N . HIS A 1 233 ? -21.864 -5.393 23.672 1.00 55.41 233 HIS A N 1
ATOM 1963 C CA . HIS A 1 233 ? -22.859 -5.777 24.641 1.00 55.41 233 HIS A CA 1
ATOM 1964 C C . HIS A 1 233 ? -22.274 -5.403 25.996 1.00 55.41 233 HIS A C 1
ATOM 1966 O O . HIS A 1 233 ? -21.425 -6.101 26.552 1.00 55.41 233 HIS A O 1
ATOM 1972 N N . THR A 1 234 ? -22.732 -4.287 26.550 1.00 50.16 234 THR A N 1
ATOM 1973 C CA . THR A 1 234 ? -22.724 -4.126 27.999 1.00 50.16 234 THR A CA 1
ATOM 1974 C C . THR A 1 234 ? -23.402 -5.366 28.580 1.00 50.16 234 THR A C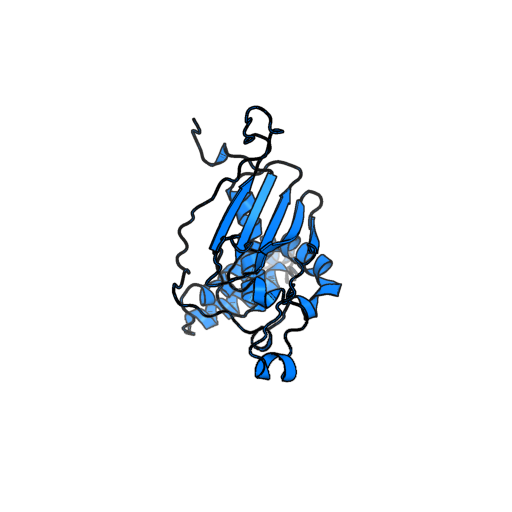 1
ATOM 1976 O O . THR A 1 234 ? -24.622 -5.477 28.499 1.00 50.16 234 THR A O 1
ATOM 1979 N N . LYS A 1 235 ? -22.624 -6.323 29.111 1.00 56.34 235 LYS A N 1
ATOM 1980 C CA . LYS A 1 235 ? -23.171 -7.534 29.752 1.00 56.34 235 LYS A CA 1
ATOM 1981 C C . LYS A 1 235 ? -24.113 -7.186 30.913 1.00 56.34 235 LYS A C 1
ATOM 1983 O O . LYS A 1 235 ? -24.918 -8.018 31.300 1.00 56.34 235 LYS A O 1
ATOM 1988 N N . ILE A 1 236 ? -24.009 -5.962 31.438 1.00 57.97 236 ILE A N 1
ATOM 1989 C CA . ILE A 1 236 ? -24.855 -5.381 32.478 1.00 57.97 236 ILE A CA 1
ATOM 1990 C C . ILE A 1 236 ? -25.083 -3.909 32.113 1.00 57.97 236 ILE A C 1
ATOM 1992 O O . ILE A 1 236 ? -24.127 -3.186 31.813 1.00 57.97 236 ILE A O 1
ATOM 1996 N N . SER A 1 237 ? -26.334 -3.449 32.107 1.00 57.50 237 SER A N 1
ATOM 1997 C CA . SER A 1 237 ? -26.645 -2.041 31.850 1.00 57.50 237 SER A CA 1
ATOM 1998 C C . SER A 1 237 ? -25.982 -1.145 32.911 1.00 57.50 237 SER A C 1
ATOM 2000 O O . SER A 1 237 ? -25.856 -1.522 34.077 1.00 57.50 237 SER A O 1
ATOM 2002 N N . LYS A 1 238 ? -25.590 0.094 32.566 1.00 60.59 238 LYS A N 1
ATOM 2003 C CA . LYS A 1 238 ? -25.030 1.053 33.554 1.00 60.59 238 LYS A CA 1
ATOM 2004 C C . LYS A 1 238 ? -25.932 1.242 34.785 1.00 60.59 238 LYS A C 1
ATOM 2006 O O . LYS A 1 238 ? -25.448 1.642 35.841 1.00 60.59 238 LYS A O 1
ATOM 2011 N N . ARG A 1 239 ? -27.235 0.987 34.626 1.00 67.38 239 ARG A N 1
ATOM 2012 C CA . ARG A 1 239 ? -28.253 1.061 35.674 1.00 67.38 239 ARG A CA 1
ATOM 2013 C C . ARG A 1 239 ? -28.123 -0.097 36.667 1.00 67.38 239 ARG A C 1
ATOM 2015 O O . ARG A 1 239 ? -28.097 0.156 37.863 1.00 67.38 239 ARG A O 1
ATOM 2022 N N . GLU A 1 240 ? -27.961 -1.322 36.176 1.00 67.81 240 GLU A N 1
ATOM 2023 C CA . GLU A 1 240 ? -27.762 -2.521 37.003 1.00 67.81 240 GLU A CA 1
ATOM 2024 C C . GLU A 1 240 ? -26.400 -2.510 37.710 1.00 67.81 240 GLU A C 1
ATOM 2026 O O . GLU A 1 240 ? -26.331 -2.803 38.897 1.00 67.81 240 GLU A O 1
ATOM 2031 N N . TYR A 1 241 ? -25.329 -2.058 37.047 1.00 68.44 241 TYR A N 1
ATOM 2032 C CA . TYR A 1 241 ? -24.010 -1.934 37.686 1.00 68.44 241 TYR A CA 1
ATOM 2033 C C . TYR A 1 241 ? -24.010 -0.929 38.851 1.00 68.44 241 TYR A C 1
ATOM 2035 O O . TYR A 1 241 ? -23.356 -1.146 39.867 1.00 68.44 241 TYR A O 1
ATOM 2043 N N . LYS A 1 242 ? -24.770 0.169 38.726 1.00 68.88 242 LYS A N 1
ATOM 2044 C CA . LYS A 1 242 ? -24.953 1.147 39.811 1.00 68.88 242 LYS A CA 1
ATOM 2045 C C . LYS A 1 242 ? -25.801 0.620 40.969 1.00 68.88 242 LYS A C 1
ATOM 2047 O O . LYS A 1 242 ? -25.676 1.162 42.054 1.00 68.88 242 LYS A O 1
ATOM 2052 N N . ALA A 1 243 ? -26.655 -0.376 40.738 1.00 73.88 243 ALA A N 1
ATOM 2053 C CA . ALA A 1 243 ? -27.490 -0.982 41.773 1.00 73.88 243 ALA A CA 1
ATOM 2054 C C . ALA A 1 243 ? -26.753 -2.067 42.581 1.00 73.88 243 ALA A C 1
ATOM 2056 O O . ALA A 1 243 ? -27.210 -2.437 43.656 1.00 73.88 243 ALA A O 1
ATOM 2057 N N . MET A 1 244 ? -25.619 -2.570 42.078 1.00 69.56 244 MET A N 1
ATOM 2058 C CA . MET A 1 244 ? -24.753 -3.532 42.776 1.00 69.56 244 MET A CA 1
ATOM 2059 C C . MET A 1 244 ? -23.658 -2.864 43.630 1.00 69.56 244 MET A C 1
ATOM 2061 O O . MET A 1 244 ? -22.809 -3.567 44.177 1.00 69.56 244 MET A O 1
ATOM 2065 N N . LYS A 1 245 ? -23.637 -1.528 43.706 1.00 47.03 245 LYS A N 1
ATOM 2066 C CA . LYS A 1 245 ? -22.645 -0.729 44.434 1.00 47.03 245 LYS A CA 1
ATOM 2067 C C . LYS A 1 245 ? -23.306 -0.001 45.595 1.00 47.03 245 LYS A C 1
ATOM 2069 O O . LYS A 1 245 ? -22.637 0.119 46.640 1.00 47.03 245 LYS A O 1
#

pLDDT: mean 86.64, std 11.58, range [47.03, 98.56]